Protein AF-A0A520D836-F1 (afdb_monomer)

Mean predicted aligned error: 19.39 Å

Nearest PDB structures (foldseek):
  6s3w-assembly1_A  TM=7.187E-01  e=2.801E-05  Pseudomonas aeruginosa
  1s62-assembly1_A  TM=6.227E-01  e=3.356E-03  Escherichia coli
  5lw8-assembly1_A  TM=7.052E-01  e=1.012E-02  Helicobacter pylori 26695
  6sly-assembly1_A  TM=6.019E-01  e=1.012E-02  Helicobacter pylori
  2m2k-assembly1_A  TM=5.122E-01  e=5.482E-03  Serratia marcescens

Radius of gyration: 49.73 Å; Cα contacts (8 Å, |Δi|>4): 153; chains: 1; bounding box: 89×50×161 Å

Sequence (228 aa):
KAKEQKERELEQARQEKKVEAARKAAQEKKELEAKQRAEEEAQDRKEAQQKALADARKKKEAEQKQAEAKQAQAEAAKKKEAEARQAQADAAKKAAATEAAARQAAADRAATLRRMQGLAGASGDDNATGNALKSSGPSGSYGAKVAAAVRPNVVFPDADLVNGNPKAEFEVKLAPDGTIVGVKLVKSSGLPNWDEAAERGLRKTDKLPRDNDGRIFPSLVVALQPKR

Foldseek 3Di:
DVVVVVVVVVVVVVVVVVVVVVVVVVVVVVVVVVVVVVVVVVVVVVVVVVVVVVVVVVVVVVVVVVVVVVVVVVVVVVVVVVVVVVVVVVVVVVVVVVVVVVVVVVVVVVVVVVVVVVVVVDPDDDDDPDPPPDDPDFDPCQLVQQQVLLVVLQDDPCLVVDDDWQKWKWKFFADFQQFTPDIDTPGDSVDVSNVVSSRRSNNVSGGGDAGPVRGDDRIDIHIYTSDD

Structure (mmCIF, N/CA/C/O backbone):
data_AF-A0A520D836-F1
#
_entry.id   AF-A0A520D836-F1
#
loop_
_atom_site.group_PDB
_atom_site.id
_atom_site.type_symbol
_atom_site.label_atom_id
_atom_site.label_alt_id
_atom_site.label_comp_id
_atom_site.label_asym_id
_atom_site.label_entity_id
_atom_site.label_seq_id
_atom_site.pdbx_PDB_ins_code
_atom_site.Cartn_x
_atom_site.Cartn_y
_atom_site.Cartn_z
_atom_site.occupancy
_atom_site.B_iso_or_equiv
_atom_site.auth_seq_id
_atom_site.auth_comp_id
_atom_site.auth_asym_id
_atom_site.auth_atom_id
_atom_site.pdbx_PDB_model_num
ATOM 1 N N . LYS A 1 1 ? -54.889 -5.576 97.986 1.00 67.75 1 LYS A N 1
ATOM 2 C CA . LYS A 1 1 ? -55.580 -5.897 96.711 1.00 67.75 1 LYS A CA 1
ATOM 3 C C . LYS A 1 1 ? -55.201 -4.923 95.583 1.00 67.75 1 LYS A C 1
ATOM 5 O O . LYS A 1 1 ? -54.559 -5.373 94.653 1.00 67.75 1 LYS A O 1
ATOM 10 N N . ALA A 1 2 ? -55.449 -3.607 95.685 1.00 76.88 2 ALA A N 1
ATOM 11 C CA . ALA A 1 2 ? -55.122 -2.653 94.602 1.00 76.88 2 ALA A CA 1
ATOM 12 C C . ALA A 1 2 ? -53.612 -2.464 94.294 1.00 76.88 2 ALA A C 1
ATOM 14 O O . ALA A 1 2 ? -53.241 -2.349 93.132 1.00 76.88 2 ALA A O 1
ATOM 15 N N . LYS A 1 3 ? -52.724 -2.462 95.307 1.00 79.56 3 LYS A N 1
ATOM 16 C CA . LYS A 1 3 ? -51.259 -2.369 95.092 1.00 79.56 3 LYS A CA 1
ATOM 17 C C . LYS A 1 3 ? -50.694 -3.566 94.314 1.00 79.56 3 LYS A C 1
ATOM 19 O O . LYS A 1 3 ? -49.907 -3.377 93.401 1.00 79.56 3 LYS A O 1
ATOM 24 N N . GLU A 1 4 ? -51.160 -4.767 94.639 1.00 82.75 4 GLU A N 1
ATOM 25 C CA . GLU A 1 4 ? -50.703 -6.025 94.036 1.00 82.75 4 GLU A CA 1
ATOM 26 C C . GLU A 1 4 ? -51.158 -6.174 92.573 1.00 82.75 4 GLU A C 1
ATOM 28 O O . GLU A 1 4 ? -50.415 -6.677 91.738 1.00 82.75 4 GLU A O 1
ATOM 33 N N . GLN A 1 5 ? -52.354 -5.677 92.231 1.00 83.75 5 GLN A N 1
ATOM 34 C CA . GLN A 1 5 ? -52.813 -5.604 90.836 1.00 83.75 5 GLN A CA 1
ATOM 35 C C . GLN A 1 5 ? -51.956 -4.639 90.009 1.00 83.75 5 GLN A C 1
ATOM 37 O O . GLN A 1 5 ? -51.542 -4.982 88.907 1.00 83.75 5 GLN A O 1
ATOM 42 N N . LYS A 1 6 ? -51.626 -3.470 90.571 1.00 88.19 6 LYS A N 1
ATOM 43 C CA . LYS A 1 6 ? -50.785 -2.463 89.909 1.00 88.19 6 LYS A CA 1
ATOM 44 C C . LYS A 1 6 ? -49.361 -2.964 89.650 1.00 88.19 6 LYS A C 1
ATOM 46 O O . LYS A 1 6 ? -48.760 -2.611 88.644 1.00 88.19 6 LYS A O 1
ATOM 51 N N . GLU A 1 7 ? -48.828 -3.784 90.552 1.00 86.94 7 GLU A N 1
ATOM 52 C CA . GLU A 1 7 ? -47.501 -4.392 90.424 1.00 86.94 7 GLU A CA 1
ATOM 53 C C . GLU A 1 7 ? -47.470 -5.477 89.335 1.00 86.94 7 GLU A C 1
ATOM 55 O O . GLU A 1 7 ? -46.577 -5.455 88.489 1.00 86.94 7 GLU A O 1
ATOM 60 N N . ARG A 1 8 ? -48.502 -6.333 89.259 1.00 87.69 8 ARG A N 1
ATOM 61 C CA . ARG A 1 8 ? -48.657 -7.327 88.177 1.00 87.69 8 ARG A CA 1
ATOM 62 C C . ARG A 1 8 ? -48.836 -6.683 86.803 1.00 87.69 8 ARG A C 1
ATOM 64 O O . ARG A 1 8 ? -48.261 -7.164 85.834 1.00 87.69 8 ARG A O 1
ATOM 71 N N . GLU A 1 9 ? -49.592 -5.592 86.712 1.00 88.38 9 GLU A N 1
ATOM 72 C CA . GLU A 1 9 ? -49.806 -4.859 85.456 1.00 88.38 9 GLU A CA 1
ATOM 73 C C . GLU A 1 9 ? -48.506 -4.187 84.971 1.00 88.38 9 GLU A C 1
ATOM 75 O O . GLU A 1 9 ? -48.169 -4.226 83.788 1.00 88.38 9 GLU A O 1
ATOM 80 N N . LEU A 1 10 ? -47.705 -3.648 85.899 1.00 86.56 10 LEU A N 1
ATOM 81 C CA . LEU A 1 10 ? -46.392 -3.075 85.593 1.00 86.56 10 LEU A CA 1
ATOM 82 C C . LEU A 1 10 ? -45.370 -4.150 85.184 1.00 86.56 10 LEU A C 1
ATOM 84 O O . LEU A 1 10 ? -44.507 -3.902 84.338 1.00 86.56 10 LEU A O 1
ATOM 88 N N . GLU A 1 11 ? -45.460 -5.341 85.774 1.00 88.56 11 GLU A N 1
ATOM 89 C CA . GLU A 1 11 ? -44.630 -6.493 85.430 1.00 88.56 11 GLU A CA 1
ATOM 90 C C . GLU A 1 11 ? -45.010 -7.087 84.066 1.00 88.56 11 GLU A C 1
ATOM 92 O O . GLU A 1 11 ? -44.122 -7.333 83.249 1.00 88.56 11 GLU A O 1
ATOM 97 N N . GLN A 1 12 ? -46.307 -7.204 83.761 1.00 89.81 12 GLN A N 1
ATOM 98 C CA . GLN A 1 12 ? -46.807 -7.587 82.436 1.00 89.81 12 GLN A CA 1
ATOM 99 C C . GLN A 1 12 ? -46.377 -6.582 81.362 1.00 89.81 12 GLN A C 1
ATOM 101 O O . GLN A 1 12 ? -45.775 -6.982 80.369 1.00 89.81 12 GLN A O 1
ATOM 106 N N . ALA A 1 13 ? -46.536 -5.276 81.601 1.00 91.38 13 ALA A N 1
ATOM 107 C CA . ALA A 1 13 ? -46.073 -4.241 80.675 1.00 91.38 13 ALA A CA 1
ATOM 108 C C . ALA A 1 13 ? -44.544 -4.275 80.463 1.00 91.38 13 ALA A C 1
ATOM 110 O O . ALA A 1 13 ? -44.043 -3.991 79.371 1.00 91.38 13 ALA A O 1
ATOM 111 N N . ARG A 1 14 ? -43.764 -4.636 81.494 1.00 91.12 14 ARG A N 1
ATOM 112 C CA . ARG A 1 14 ? -42.311 -4.855 81.368 1.00 91.12 14 ARG A CA 1
ATOM 113 C C . ARG A 1 14 ? -41.983 -6.120 80.574 1.00 91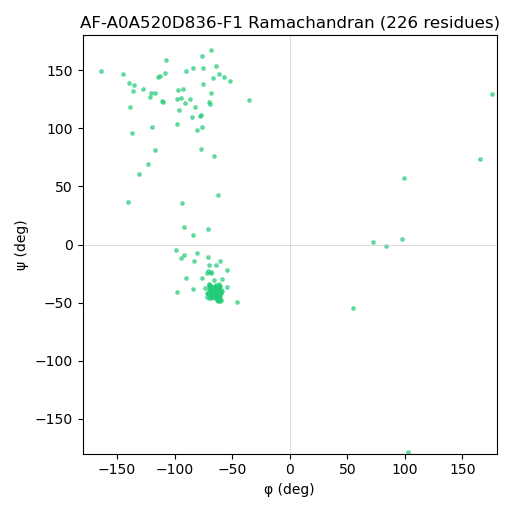.12 14 ARG A C 1
ATOM 115 O O . ARG A 1 14 ? -41.016 -6.098 79.813 1.00 91.12 14 ARG A O 1
ATOM 122 N N . GLN A 1 15 ? -42.743 -7.201 80.737 1.00 90.31 15 GLN A N 1
ATOM 123 C CA . GLN A 1 15 ? -42.565 -8.430 79.960 1.00 90.31 15 GLN A CA 1
ATOM 124 C C . GLN A 1 15 ? -42.933 -8.222 78.485 1.00 90.31 15 GLN A C 1
ATOM 126 O O . GLN A 1 15 ? -42.143 -8.585 77.616 1.00 90.31 15 GLN A O 1
ATOM 131 N N . GLU A 1 16 ? -44.046 -7.551 78.189 1.00 91.44 16 GLU A N 1
ATOM 132 C CA . GLU A 1 16 ? -44.462 -7.218 76.821 1.00 91.44 16 GLU A CA 1
ATOM 133 C C . GLU A 1 16 ? -43.432 -6.334 76.111 1.00 91.44 16 GLU A C 1
ATOM 135 O O . GLU A 1 16 ? -43.009 -6.658 75.000 1.00 91.44 16 GLU A O 1
ATOM 140 N N . LYS A 1 17 ? -42.917 -5.290 76.780 1.00 92.38 17 LYS A N 1
ATOM 141 C CA . LYS A 1 17 ? -41.837 -4.452 76.230 1.00 92.38 17 LYS A CA 1
ATOM 142 C C . LYS A 1 17 ? -40.552 -5.235 75.960 1.00 92.38 17 LYS A C 1
ATOM 144 O O . LYS A 1 17 ? -39.883 -4.974 74.963 1.00 92.38 17 LYS A O 1
ATOM 149 N N . LYS A 1 18 ? -40.193 -6.203 76.814 1.00 92.50 18 LYS A N 1
ATOM 150 C CA . LYS A 1 18 ? -39.030 -7.080 76.582 1.00 92.50 18 LYS A CA 1
ATOM 151 C C . LYS A 1 18 ? -39.245 -8.004 75.381 1.00 92.50 18 LYS A C 1
ATOM 153 O O . LYS A 1 18 ? -38.318 -8.185 74.596 1.00 92.50 18 LYS A O 1
ATOM 158 N N . VAL A 1 19 ? -40.448 -8.556 75.209 1.00 93.69 19 VAL A N 1
ATOM 159 C CA . VAL A 1 19 ? -40.790 -9.412 74.060 1.00 93.69 19 VAL A CA 1
ATOM 160 C C . VAL A 1 19 ? -40.832 -8.603 72.760 1.00 93.69 19 VAL A C 1
ATOM 162 O O . VAL A 1 19 ? -40.315 -9.067 71.746 1.00 93.69 19 VAL A O 1
ATOM 165 N N . GLU A 1 20 ? -41.380 -7.386 72.772 1.00 92.56 20 GLU A N 1
ATOM 166 C CA . GLU A 1 20 ? -41.392 -6.500 71.602 1.00 92.56 20 GLU A CA 1
ATOM 167 C C . GLU A 1 20 ? -39.973 -6.060 71.210 1.00 92.56 20 GLU A C 1
ATOM 169 O O . GLU A 1 20 ? -39.610 -6.139 70.036 1.00 92.56 20 GLU A O 1
ATOM 174 N N . ALA A 1 21 ? -39.137 -5.681 72.184 1.00 92.56 21 ALA A N 1
ATOM 175 C CA . ALA A 1 21 ? -37.733 -5.348 71.944 1.00 92.56 21 ALA A CA 1
ATOM 176 C C . ALA A 1 21 ? -36.943 -6.551 71.397 1.00 92.56 21 ALA A C 1
ATOM 178 O O . ALA A 1 21 ? -36.168 -6.398 70.455 1.00 92.56 21 ALA A O 1
ATOM 179 N N . ALA A 1 22 ? -37.181 -7.759 71.921 1.00 93.69 22 ALA A N 1
ATOM 180 C CA . ALA A 1 22 ? -36.569 -8.983 71.405 1.00 93.69 22 ALA A CA 1
ATOM 181 C C . ALA A 1 22 ? -37.035 -9.314 69.975 1.00 93.69 22 ALA A C 1
ATOM 183 O O . ALA A 1 22 ? -36.225 -9.741 69.153 1.00 93.69 22 ALA A O 1
ATOM 184 N N . ARG A 1 23 ? -38.315 -9.083 69.644 1.00 93.62 23 ARG A N 1
ATOM 185 C CA . ARG A 1 23 ? -38.848 -9.265 68.282 1.00 93.62 23 ARG A CA 1
ATOM 186 C C . ARG A 1 23 ? -38.269 -8.253 67.294 1.00 93.62 23 ARG A C 1
ATOM 188 O O . ARG A 1 23 ? -37.854 -8.671 66.217 1.00 93.62 23 ARG A O 1
ATOM 195 N N . LYS A 1 24 ? -38.178 -6.970 67.664 1.00 94.38 24 LYS A N 1
ATOM 196 C CA . LYS A 1 24 ? -37.544 -5.927 66.836 1.00 94.38 24 LYS A CA 1
ATOM 197 C C . LYS A 1 24 ? -36.062 -6.218 66.600 1.00 94.38 24 LYS A C 1
ATOM 199 O O . LYS A 1 24 ? -35.643 -6.271 65.451 1.00 94.38 24 LYS A O 1
ATOM 204 N N . ALA A 1 25 ? -35.310 -6.557 67.649 1.00 93.44 25 ALA A N 1
ATOM 205 C CA . ALA A 1 25 ? -33.901 -6.929 67.516 1.00 93.44 25 ALA A CA 1
ATOM 206 C C . ALA A 1 25 ? -33.698 -8.189 66.648 1.00 93.44 25 ALA A C 1
ATOM 208 O O . ALA A 1 25 ? -32.735 -8.277 65.887 1.00 93.44 25 ALA A O 1
ATOM 209 N N . ALA A 1 26 ? -34.604 -9.172 66.726 1.00 93.81 26 ALA A N 1
ATOM 210 C CA . ALA A 1 26 ? -34.564 -10.353 65.864 1.00 93.81 26 ALA A CA 1
ATOM 211 C C . ALA A 1 26 ? -34.919 -10.034 64.398 1.00 93.81 26 ALA A C 1
ATOM 213 O O . ALA A 1 26 ? -34.339 -10.636 63.494 1.00 93.81 26 ALA A O 1
ATOM 214 N N . GLN A 1 27 ? -35.845 -9.101 64.151 1.00 93.50 27 GLN A N 1
ATOM 215 C CA . GLN A 1 27 ? -36.175 -8.627 62.804 1.00 93.50 27 GLN A CA 1
ATOM 216 C C . GLN A 1 27 ? -35.020 -7.832 62.186 1.00 93.50 27 GLN A C 1
ATOM 218 O O . GLN A 1 27 ? -34.626 -8.140 61.066 1.00 93.50 27 GLN A O 1
ATOM 223 N N . GLU A 1 28 ? -34.412 -6.902 62.925 1.00 94.81 28 GLU A N 1
ATOM 224 C CA . GLU A 1 28 ? -33.261 -6.119 62.452 1.00 94.81 28 GLU A CA 1
ATOM 225 C C . GLU A 1 28 ? -32.054 -7.008 62.131 1.00 94.81 28 GLU A C 1
ATOM 227 O O . GLU A 1 28 ? -31.423 -6.832 61.090 1.00 94.81 28 GLU A O 1
ATOM 232 N N . LYS A 1 29 ? -31.765 -8.023 62.962 1.00 94.50 29 LYS A N 1
ATOM 233 C CA . LYS A 1 29 ? -30.705 -9.001 62.660 1.00 94.50 29 LYS A CA 1
ATOM 234 C C . LYS A 1 29 ? -30.986 -9.792 61.383 1.00 94.50 29 LYS A C 1
ATOM 236 O O . LYS A 1 29 ? -30.076 -9.968 60.579 1.00 94.50 29 LYS A O 1
ATOM 241 N N . LYS A 1 30 ? -32.228 -10.243 61.172 1.00 94.94 30 LYS A N 1
ATOM 242 C CA . LYS A 1 30 ? -32.611 -10.948 59.937 1.00 94.94 30 LYS A CA 1
ATOM 243 C C . LYS A 1 30 ? -32.522 -10.047 58.707 1.00 94.94 30 LYS A C 1
ATOM 245 O O . LYS A 1 30 ? -32.120 -10.518 57.650 1.00 94.94 30 LYS A O 1
ATOM 250 N N . GLU A 1 31 ? -32.881 -8.772 58.830 1.00 94.50 31 GLU A N 1
ATOM 251 C CA . GLU A 1 31 ? -32.834 -7.829 57.711 1.00 94.50 31 GLU A CA 1
ATOM 252 C C . GLU A 1 31 ? -31.395 -7.422 57.351 1.00 94.50 31 GLU A C 1
ATOM 254 O O . GLU A 1 31 ? -31.065 -7.328 56.170 1.00 94.50 31 GLU A O 1
ATOM 259 N N . LEU A 1 32 ? -30.516 -7.252 58.347 1.00 94.31 32 LEU A N 1
ATOM 260 C CA . LEU A 1 32 ? -29.078 -7.042 58.138 1.00 94.31 32 LEU A CA 1
ATOM 261 C C . LEU A 1 32 ? -28.417 -8.256 57.482 1.00 94.31 32 LEU A C 1
ATOM 263 O O . LEU A 1 32 ? -27.676 -8.087 56.520 1.00 94.31 32 LEU A O 1
ATOM 267 N N . GLU A 1 33 ? -28.720 -9.471 57.946 1.00 95.25 33 GLU A N 1
ATOM 268 C CA . GLU A 1 33 ? -28.187 -10.698 57.345 1.00 95.25 33 GLU A CA 1
ATOM 269 C C . GLU A 1 33 ? -28.695 -10.887 55.904 1.00 95.25 33 GLU A C 1
ATOM 271 O O . GLU A 1 33 ? -27.926 -11.250 55.017 1.00 95.25 33 GLU A O 1
ATOM 276 N N . ALA A 1 34 ? -29.967 -10.569 55.635 1.00 95.62 34 ALA A N 1
ATOM 277 C CA . ALA A 1 34 ? -30.518 -10.591 54.280 1.00 95.62 34 ALA A CA 1
ATOM 278 C C . ALA A 1 34 ? -29.863 -9.540 53.365 1.00 95.62 34 ALA A C 1
ATOM 280 O O . ALA A 1 34 ? -29.554 -9.849 52.215 1.00 95.62 34 ALA A O 1
ATOM 281 N N . LYS A 1 35 ? -29.609 -8.322 53.866 1.00 95.44 35 LYS A N 1
ATOM 282 C CA . LYS A 1 35 ? -28.887 -7.275 53.122 1.00 95.44 35 LYS A CA 1
ATOM 283 C C . LYS A 1 35 ? -27.437 -7.671 52.842 1.00 95.44 35 LYS A C 1
ATOM 285 O O . LYS A 1 35 ? -26.998 -7.516 51.710 1.00 95.44 35 LYS A O 1
ATOM 290 N N . GLN A 1 36 ? -26.728 -8.235 53.821 1.00 95.06 36 GLN A N 1
ATOM 291 C CA . GLN A 1 36 ? -25.349 -8.705 53.644 1.00 95.06 36 GLN A CA 1
ATOM 292 C C . GLN A 1 36 ? -25.257 -9.830 52.610 1.00 95.06 36 GLN A C 1
ATOM 294 O O . GLN A 1 36 ? -24.436 -9.747 51.704 1.00 95.06 36 GLN A O 1
ATOM 299 N N . ARG A 1 37 ? -26.150 -10.829 52.669 1.00 95.12 37 ARG A N 1
ATOM 300 C CA . ARG A 1 37 ? -26.189 -11.902 51.660 1.00 95.12 37 ARG A CA 1
ATOM 301 C C . ARG A 1 37 ? -26.515 -11.380 50.259 1.00 95.12 37 ARG A C 1
ATOM 303 O O . ARG A 1 37 ? -25.919 -11.837 49.292 1.00 95.12 37 ARG A O 1
ATOM 310 N N . ALA A 1 38 ? -27.437 -10.422 50.141 1.00 95.81 38 ALA A N 1
ATOM 311 C CA . ALA A 1 38 ? -27.772 -9.820 48.851 1.00 95.81 38 ALA A CA 1
ATOM 312 C C . ALA A 1 38 ? -26.610 -8.994 48.268 1.00 95.81 38 ALA A C 1
ATOM 314 O O . ALA A 1 38 ? -26.411 -8.986 47.054 1.00 95.81 38 ALA A O 1
ATOM 315 N N . GLU A 1 39 ? -25.844 -8.303 49.116 1.00 95.12 39 GLU A N 1
ATOM 316 C CA . GLU A 1 39 ? -24.670 -7.535 48.696 1.00 95.12 39 GLU A CA 1
ATOM 317 C C . GLU A 1 39 ? -23.508 -8.450 48.280 1.00 95.12 39 GLU A C 1
ATOM 319 O O . GLU A 1 39 ? -22.912 -8.219 47.227 1.00 95.12 39 GLU A O 1
ATOM 324 N N . GLU A 1 40 ? -23.260 -9.530 49.027 1.00 95.50 40 GLU A N 1
ATOM 325 C CA . GLU A 1 40 ? -22.262 -10.557 48.697 1.00 95.50 40 GLU A CA 1
ATOM 326 C C . GLU A 1 40 ? -22.592 -11.251 47.364 1.00 95.50 40 GLU A C 1
ATOM 328 O O . GLU A 1 40 ? -21.758 -11.276 46.460 1.00 95.50 40 GLU A O 1
ATOM 333 N N . GLU A 1 41 ? -23.842 -11.683 47.157 1.00 94.81 41 GLU A N 1
ATOM 334 C CA . GLU A 1 41 ? -24.271 -12.295 45.889 1.00 94.81 41 GLU A CA 1
ATOM 335 C C . GLU A 1 41 ? -24.170 -11.308 44.708 1.00 94.81 41 GLU A C 1
ATOM 337 O O . GLU A 1 41 ? -23.776 -11.673 43.594 1.00 94.81 41 GLU A O 1
ATOM 342 N N . ALA A 1 42 ? -24.482 -10.027 44.933 1.00 95.81 42 ALA A N 1
ATOM 343 C CA . ALA A 1 42 ? -24.326 -8.992 43.915 1.00 95.81 42 ALA A CA 1
ATOM 344 C C . ALA A 1 42 ? -22.849 -8.723 43.581 1.00 95.81 42 ALA A C 1
ATOM 346 O O . ALA A 1 42 ? -22.525 -8.454 42.417 1.00 95.81 42 ALA A O 1
ATOM 347 N N . GLN A 1 43 ? -21.959 -8.784 44.572 1.00 95.25 43 GLN A N 1
ATOM 348 C CA . GLN A 1 43 ? -20.522 -8.618 44.386 1.00 95.25 43 GLN A CA 1
ATOM 349 C C . GLN A 1 43 ? -19.919 -9.815 43.640 1.00 95.25 43 GLN A C 1
ATOM 351 O O . GLN A 1 43 ? -19.242 -9.607 42.630 1.00 95.25 43 GLN A O 1
ATOM 356 N N . ASP A 1 44 ? -20.273 -11.041 44.022 1.00 95.56 44 ASP A N 1
ATOM 357 C CA . ASP A 1 44 ? -19.852 -12.268 43.339 1.00 95.56 44 ASP A CA 1
ATOM 358 C C . ASP A 1 44 ? -20.325 -12.300 41.884 1.00 95.56 44 ASP A C 1
ATOM 360 O O . ASP A 1 44 ? -19.561 -12.620 40.968 1.00 95.56 44 ASP A O 1
ATOM 364 N N . ARG A 1 45 ? -21.571 -11.883 41.623 1.00 95.88 45 ARG A N 1
ATOM 365 C CA . ARG A 1 45 ? -22.105 -11.806 40.257 1.00 95.88 45 ARG A CA 1
ATOM 366 C C . ARG A 1 45 ? -21.374 -10.765 39.408 1.00 95.88 45 ARG A C 1
ATOM 368 O O . ARG A 1 45 ? -21.145 -11.004 38.219 1.00 95.88 45 ARG A O 1
ATOM 375 N N . LYS A 1 46 ? -20.992 -9.622 39.991 1.00 95.81 46 LYS A N 1
ATOM 376 C CA . LYS A 1 46 ? -20.179 -8.601 39.308 1.00 95.81 46 LYS A CA 1
ATOM 377 C C . LYS A 1 46 ? -18.771 -9.115 39.025 1.00 95.81 46 LYS A C 1
ATOM 379 O O . LYS A 1 46 ? -18.286 -8.928 37.910 1.00 95.81 46 LYS A O 1
ATOM 384 N N . GLU A 1 47 ? -18.133 -9.785 39.979 1.00 95.38 47 GLU A N 1
ATOM 385 C CA . GLU A 1 47 ? -16.785 -10.323 39.795 1.00 95.38 47 GLU A CA 1
ATOM 386 C C . GLU A 1 47 ? -16.765 -11.453 38.753 1.00 95.38 47 GLU A C 1
ATOM 388 O O . GLU A 1 47 ? -15.903 -11.469 37.871 1.00 95.38 47 GLU A O 1
ATOM 393 N N . ALA A 1 48 ? -17.769 -12.335 38.763 1.00 95.62 48 ALA A N 1
ATOM 394 C CA . ALA A 1 48 ? -17.947 -13.368 37.746 1.00 95.62 48 ALA A CA 1
ATOM 395 C C . ALA A 1 48 ? -18.156 -12.769 36.343 1.00 95.62 48 ALA A C 1
ATOM 397 O O . ALA A 1 48 ? -17.529 -13.221 35.383 1.00 95.62 48 ALA A O 1
ATOM 398 N N . GLN A 1 49 ? -18.977 -11.716 36.209 1.00 95.31 49 GLN A N 1
ATOM 399 C CA . GLN A 1 49 ? -19.142 -11.009 34.932 1.00 95.31 49 GLN A CA 1
ATOM 400 C C . GLN A 1 49 ? -17.847 -10.335 34.469 1.00 95.31 49 GLN A C 1
ATOM 402 O O . GLN A 1 49 ? -17.501 -10.437 33.292 1.00 95.31 49 GLN A O 1
ATOM 407 N N . GLN A 1 50 ? -17.107 -9.679 35.366 1.00 95.50 50 GLN A N 1
ATOM 408 C CA . GLN A 1 50 ? -15.834 -9.047 35.014 1.00 95.50 50 GLN A CA 1
ATOM 409 C C . GLN A 1 50 ? -14.785 -10.074 34.578 1.00 95.50 50 GLN A C 1
ATOM 411 O O . GLN A 1 50 ? -14.125 -9.862 33.559 1.00 95.50 50 GLN A O 1
ATOM 416 N N . LYS A 1 51 ? -14.668 -11.210 35.281 1.00 95.44 51 LYS A N 1
ATOM 417 C CA . LYS A 1 51 ? -13.781 -12.312 34.877 1.00 95.44 51 LYS A CA 1
ATOM 418 C C . LYS A 1 51 ? -14.182 -12.878 33.515 1.00 95.44 51 LYS A C 1
ATOM 420 O O . LYS A 1 51 ? -13.329 -12.987 32.640 1.00 95.44 51 LYS A O 1
ATOM 425 N N . ALA A 1 52 ? -15.472 -13.132 33.281 1.00 95.88 52 ALA A N 1
ATOM 426 C CA . ALA A 1 52 ? -15.959 -13.633 31.993 1.00 95.88 52 ALA A CA 1
ATOM 427 C C .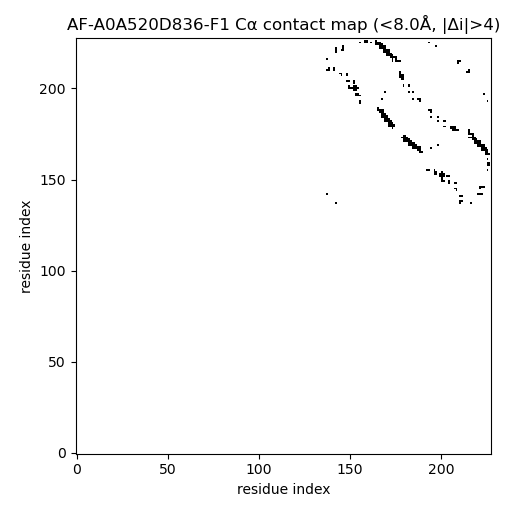 ALA A 1 52 ? -15.686 -12.655 30.833 1.00 95.88 52 ALA A C 1
ATOM 429 O O . ALA A 1 52 ? -15.258 -13.071 29.754 1.00 95.88 52 ALA A O 1
ATOM 430 N N . LEU A 1 53 ? -15.879 -11.350 31.052 1.00 94.56 53 LEU A N 1
ATOM 431 C CA . LEU A 1 53 ? -15.571 -10.309 30.066 1.00 94.56 53 LEU A CA 1
ATOM 432 C C . LEU A 1 53 ? -14.064 -10.191 29.806 1.00 94.56 53 LEU A C 1
ATOM 434 O O . LEU A 1 53 ? -13.655 -10.034 28.653 1.00 94.56 53 LEU A O 1
ATOM 438 N N . ALA A 1 54 ? -13.233 -10.289 30.846 1.00 96.06 54 ALA A N 1
ATOM 439 C CA . ALA A 1 54 ? -11.779 -10.261 30.714 1.00 96.06 54 ALA A CA 1
ATOM 440 C C . ALA A 1 54 ? -11.256 -11.472 29.925 1.00 96.06 54 ALA A C 1
ATOM 442 O O . ALA A 1 54 ? -10.437 -11.299 29.021 1.00 96.06 54 ALA A O 1
ATOM 443 N N . ASP A 1 55 ? -11.764 -12.676 30.201 1.00 94.81 55 ASP A N 1
ATOM 444 C CA . ASP A 1 55 ? -11.426 -13.889 29.449 1.00 94.81 55 ASP A CA 1
ATOM 445 C C . ASP A 1 55 ? -11.894 -13.813 27.991 1.00 94.81 55 ASP A C 1
ATOM 447 O O . ASP A 1 55 ? -11.129 -14.114 27.071 1.00 94.81 55 ASP A O 1
ATOM 451 N N . ALA A 1 56 ? -13.118 -13.335 27.747 1.00 95.62 56 ALA A N 1
ATOM 452 C CA . ALA A 1 56 ? -13.628 -13.137 26.392 1.00 95.62 56 ALA A CA 1
ATOM 453 C C . ALA A 1 56 ? -12.782 -12.122 25.605 1.00 95.62 56 ALA A C 1
ATOM 455 O O . ALA A 1 56 ? -12.487 -12.340 24.427 1.00 95.62 56 ALA A O 1
ATOM 456 N N . ARG A 1 57 ? -12.347 -11.032 26.252 1.00 95.50 57 ARG A N 1
ATOM 457 C CA . ARG A 1 57 ? -11.482 -10.021 25.632 1.00 95.50 57 ARG A CA 1
ATOM 458 C C . ARG A 1 57 ? -10.089 -10.574 25.337 1.00 95.50 57 ARG A C 1
ATOM 460 O O . ARG A 1 57 ? -9.597 -10.363 24.233 1.00 95.50 57 ARG A O 1
ATOM 467 N N . LYS A 1 58 ? -9.489 -11.335 26.261 1.00 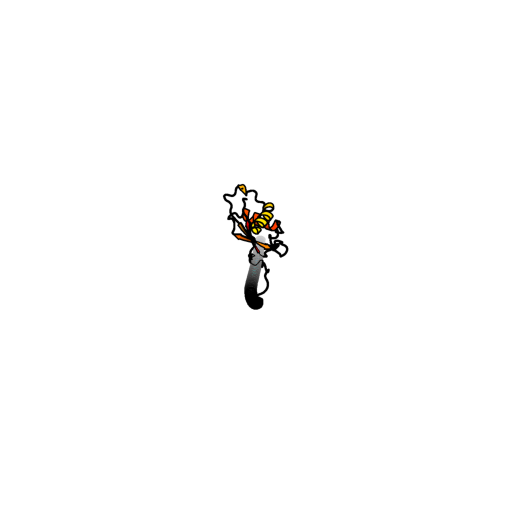95.75 58 LYS A N 1
ATOM 468 C CA . LYS A 1 58 ? -8.195 -12.004 26.040 1.00 95.75 58 LYS A CA 1
ATOM 469 C C . LYS A 1 58 ? -8.258 -13.009 24.890 1.00 95.75 58 LYS A C 1
ATOM 471 O O . LYS A 1 58 ? -7.364 -13.008 24.049 1.00 95.75 58 LYS A O 1
ATOM 476 N N . LYS A 1 59 ? -9.319 -13.821 24.807 1.00 94.50 59 LYS A N 1
ATOM 477 C CA . LYS A 1 59 ? -9.517 -14.759 23.688 1.00 94.50 59 LYS A CA 1
ATOM 478 C C . LYS A 1 59 ? -9.671 -14.031 22.353 1.00 94.50 59 LYS A C 1
ATOM 480 O O . LYS A 1 59 ? -8.992 -14.397 21.400 1.00 94.50 59 LYS A O 1
ATOM 485 N N . LYS A 1 60 ? -10.489 -12.972 22.294 1.00 94.31 60 LYS A N 1
ATOM 486 C CA . LYS A 1 60 ? -10.640 -12.160 21.075 1.00 94.31 60 LYS A CA 1
ATOM 487 C C . LYS A 1 60 ? -9.332 -11.497 20.648 1.00 94.31 60 LYS A C 1
ATOM 489 O O . LYS A 1 60 ? -9.014 -11.518 19.467 1.00 94.31 60 LYS A O 1
ATOM 494 N N . GLU A 1 61 ? -8.564 -10.942 21.582 1.00 93.69 61 GLU A N 1
ATOM 495 C CA . GLU A 1 61 ? -7.285 -10.303 21.255 1.00 93.69 61 GLU A CA 1
ATOM 496 C C . GLU A 1 61 ? -6.242 -11.325 20.772 1.00 93.69 61 GLU A C 1
ATOM 498 O O . GLU A 1 61 ? -5.511 -11.059 19.820 1.00 93.69 61 GLU A O 1
ATOM 503 N N . ALA A 1 62 ? -6.197 -12.516 21.378 1.00 94.38 62 ALA A N 1
ATOM 504 C CA . ALA A 1 62 ? -5.325 -13.598 20.929 1.00 94.38 62 ALA A CA 1
ATOM 505 C C . ALA A 1 62 ? -5.699 -14.091 19.520 1.00 94.38 62 ALA A C 1
ATOM 507 O O . ALA A 1 62 ? -4.815 -14.287 18.686 1.00 94.38 62 ALA A O 1
ATOM 508 N N . GLU A 1 63 ? -6.993 -14.245 19.232 1.00 94.56 63 GLU A N 1
ATOM 509 C CA . GLU A 1 63 ? -7.480 -14.654 17.911 1.00 94.56 63 GLU A CA 1
ATOM 510 C C . GLU A 1 63 ? -7.211 -13.579 16.847 1.00 94.56 63 GLU A C 1
ATOM 512 O O . GLU A 1 63 ? -6.723 -13.900 15.764 1.00 94.56 63 GLU A O 1
ATOM 517 N N . GLN A 1 64 ? -7.416 -12.298 17.176 1.00 94.12 64 GLN A N 1
ATOM 518 C CA . GLN A 1 64 ? -7.074 -11.177 16.294 1.00 94.12 64 GLN A CA 1
ATOM 519 C C . GLN A 1 64 ? -5.574 -11.119 15.997 1.00 94.12 64 GLN A C 1
ATOM 521 O O . GLN A 1 64 ? -5.193 -11.029 14.832 1.00 94.12 64 GLN A O 1
ATOM 526 N N . LYS A 1 65 ? -4.711 -11.257 17.013 1.00 93.44 65 LYS A N 1
ATOM 527 C CA . LYS A 1 65 ? -3.251 -11.298 16.819 1.00 93.44 65 LYS A CA 1
ATOM 528 C C . LYS A 1 65 ? -2.817 -12.482 15.953 1.00 93.44 65 LYS A C 1
ATOM 530 O O . LYS A 1 65 ? -1.942 -12.329 15.105 1.00 93.44 65 LYS A O 1
ATOM 535 N N . GLN A 1 66 ? -3.429 -13.656 16.124 1.00 92.19 66 GLN A N 1
ATOM 536 C CA . GLN A 1 66 ? -3.143 -14.808 15.264 1.00 92.19 66 GLN A CA 1
ATOM 537 C C . GLN A 1 66 ? -3.634 -14.606 13.826 1.00 92.19 66 GLN A C 1
ATOM 539 O O . GLN A 1 66 ? -2.939 -15.003 12.889 1.00 92.19 66 GLN A O 1
ATOM 544 N N . ALA A 1 67 ? -4.805 -13.997 13.634 1.00 93.69 67 ALA A N 1
ATOM 545 C CA . ALA A 1 67 ? -5.334 -13.689 12.310 1.00 93.69 67 ALA A CA 1
ATOM 546 C C . ALA A 1 67 ? -4.453 -12.664 11.580 1.00 93.69 67 ALA A C 1
ATOM 548 O O . ALA A 1 67 ? -4.081 -12.894 10.430 1.00 93.69 67 ALA A O 1
ATOM 549 N N . GLU A 1 68 ? -4.048 -11.593 12.263 1.00 93.44 68 GLU A N 1
ATOM 550 C CA . GLU A 1 68 ? -3.168 -10.558 11.715 1.00 93.44 68 GLU A CA 1
ATOM 551 C C . GLU A 1 68 ? -1.781 -11.124 11.376 1.00 93.44 68 GLU A C 1
ATOM 553 O O . GLU A 1 68 ? -1.276 -10.907 10.275 1.00 93.44 68 GLU A O 1
ATOM 558 N N . ALA A 1 69 ? -1.203 -11.959 12.248 1.00 94.19 69 ALA A N 1
ATOM 559 C CA . ALA A 1 69 ? 0.063 -12.636 11.969 1.00 94.19 69 ALA A CA 1
ATOM 560 C C . ALA A 1 69 ? -0.026 -13.567 10.744 1.00 94.19 69 ALA A C 1
ATOM 562 O O . ALA A 1 69 ? 0.881 -13.576 9.908 1.00 94.19 69 ALA A O 1
ATOM 563 N N . LYS A 1 70 ? -1.123 -14.325 10.592 1.00 93.25 70 LYS A N 1
ATOM 564 C CA . LYS A 1 70 ? -1.351 -15.173 9.408 1.00 93.25 70 LYS A CA 1
ATOM 565 C C . LYS A 1 70 ? -1.531 -14.344 8.137 1.00 93.25 70 LYS A C 1
ATOM 567 O O . LYS A 1 70 ? -0.990 -14.718 7.098 1.00 93.25 70 LYS A O 1
ATOM 572 N N . GLN A 1 71 ? -2.252 -13.225 8.205 1.00 91.69 71 GLN A N 1
ATOM 573 C CA . GLN A 1 71 ? -2.416 -12.320 7.065 1.00 91.69 71 GLN A CA 1
ATOM 574 C C . GLN A 1 71 ? -1.086 -11.684 6.654 1.00 91.69 71 GLN A C 1
ATOM 576 O O . GLN A 1 71 ? -0.750 -11.712 5.472 1.00 91.69 71 GLN A O 1
ATOM 581 N N . ALA A 1 72 ? -0.289 -11.208 7.613 1.00 93.25 72 ALA A N 1
ATOM 582 C CA . ALA A 1 72 ? 1.032 -10.645 7.350 1.00 93.25 72 ALA A CA 1
ATOM 583 C C . ALA A 1 72 ? 1.984 -11.675 6.716 1.00 93.25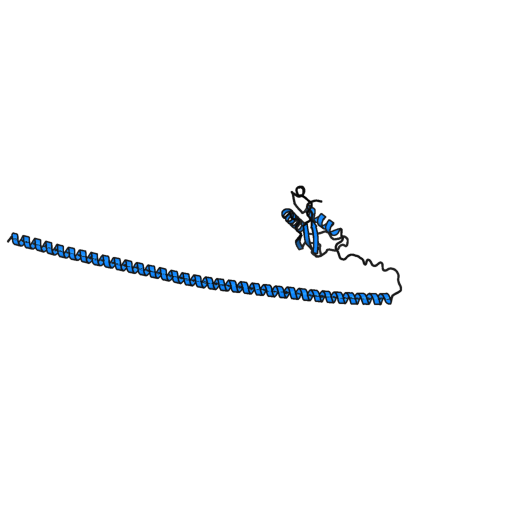 72 ALA A C 1
ATOM 585 O O . ALA A 1 72 ? 2.679 -11.365 5.747 1.00 93.25 72 ALA A O 1
ATOM 586 N N . GLN A 1 73 ? 1.981 -12.924 7.199 1.00 91.31 73 GLN A N 1
ATOM 587 C CA . GLN A 1 73 ? 2.768 -14.003 6.590 1.00 91.31 73 GLN A CA 1
ATOM 588 C C . GLN A 1 73 ? 2.292 -14.343 5.171 1.00 91.31 73 GLN A C 1
ATOM 590 O O . GLN A 1 73 ? 3.123 -14.528 4.280 1.00 91.31 73 GLN A O 1
ATOM 595 N N . ALA A 1 74 ? 0.978 -14.385 4.933 1.00 93.12 74 ALA A N 1
ATOM 596 C CA . ALA A 1 74 ? 0.421 -14.653 3.609 1.00 93.12 74 ALA A CA 1
ATOM 597 C C . ALA A 1 74 ? 0.739 -13.533 2.603 1.00 93.12 74 ALA A C 1
ATOM 599 O O . ALA A 1 74 ? 1.088 -13.819 1.457 1.00 93.12 74 ALA A O 1
ATOM 600 N N . GLU A 1 75 ? 0.667 -12.264 3.015 1.00 92.62 75 GLU A N 1
ATOM 601 C CA . GLU A 1 75 ? 1.076 -11.130 2.178 1.00 92.62 75 GLU A CA 1
ATOM 602 C C . GLU A 1 75 ? 2.578 -11.152 1.883 1.00 92.62 75 GLU A C 1
ATOM 604 O O . GLU A 1 75 ? 2.979 -10.980 0.731 1.00 92.62 75 GLU A O 1
ATOM 609 N N . ALA A 1 76 ? 3.417 -11.422 2.887 1.00 91.94 76 ALA A N 1
ATOM 610 C CA . ALA A 1 76 ? 4.860 -11.526 2.694 1.00 91.94 76 ALA A CA 1
ATOM 611 C C . ALA A 1 76 ? 5.228 -12.670 1.732 1.00 91.94 76 ALA A C 1
ATOM 613 O O . ALA A 1 76 ? 6.084 -12.493 0.864 1.00 91.94 76 ALA A O 1
ATOM 614 N N . ALA A 1 77 ? 4.557 -13.823 1.839 1.00 92.75 77 ALA A N 1
ATOM 615 C CA . ALA A 1 77 ? 4.740 -14.942 0.919 1.00 92.75 77 ALA A CA 1
ATOM 616 C C . ALA A 1 77 ? 4.305 -14.582 -0.512 1.00 92.75 77 ALA A C 1
ATOM 618 O O . ALA A 1 77 ? 5.061 -14.817 -1.454 1.00 92.75 77 ALA A O 1
ATOM 619 N N . LYS A 1 78 ? 3.143 -13.935 -0.681 1.00 93.56 78 LYS A N 1
ATOM 620 C CA . LYS A 1 78 ? 2.669 -13.475 -1.998 1.00 93.56 78 LYS A CA 1
ATOM 621 C C . LYS A 1 78 ? 3.608 -12.453 -2.635 1.00 93.56 78 LYS A C 1
ATOM 623 O O . LYS A 1 78 ? 3.867 -12.550 -3.830 1.00 93.56 78 LYS A O 1
ATOM 628 N N . LYS A 1 79 ? 4.144 -11.503 -1.860 1.00 91.38 79 LYS A N 1
ATOM 629 C CA . LYS A 1 79 ? 5.118 -10.521 -2.368 1.00 91.38 79 LYS A CA 1
ATOM 630 C C . LYS A 1 79 ? 6.412 -11.192 -2.819 1.00 91.38 79 LYS A C 1
ATOM 632 O O . LYS A 1 79 ? 6.881 -10.897 -3.913 1.00 91.38 79 LYS A O 1
ATOM 637 N N . LYS A 1 80 ? 6.941 -12.142 -2.039 1.00 91.19 80 LYS A N 1
ATOM 638 C CA . LYS A 1 80 ? 8.127 -12.920 -2.436 1.00 91.19 80 LYS A CA 1
ATOM 639 C C . LYS A 1 80 ? 7.888 -13.750 -3.697 1.00 91.19 80 LYS A C 1
ATOM 641 O O . LYS A 1 80 ? 8.752 -13.784 -4.566 1.00 91.19 80 LYS A O 1
ATOM 646 N N . GLU A 1 81 ? 6.727 -14.393 -3.829 1.00 90.62 81 GLU A N 1
ATOM 647 C CA . GLU A 1 81 ? 6.402 -15.157 -5.040 1.00 90.62 81 GLU A CA 1
ATOM 648 C C . GLU A 1 81 ? 6.241 -14.242 -6.264 1.00 90.62 81 GLU A C 1
ATOM 650 O O . GLU A 1 81 ? 6.740 -14.563 -7.343 1.00 90.62 81 GLU A O 1
ATOM 655 N N . ALA A 1 82 ? 5.593 -13.084 -6.104 1.00 91.69 82 ALA A N 1
ATOM 656 C CA . ALA A 1 82 ? 5.443 -12.105 -7.177 1.00 91.69 82 ALA A CA 1
ATOM 657 C C . ALA A 1 82 ? 6.801 -11.556 -7.642 1.00 91.69 82 ALA A C 1
ATOM 659 O O . ALA A 1 82 ? 7.061 -11.512 -8.844 1.00 91.69 82 ALA A O 1
ATOM 660 N N . GLU A 1 83 ? 7.689 -11.211 -6.707 1.00 92.75 83 GLU A N 1
ATOM 661 C CA . GLU A 1 83 ? 9.040 -10.733 -7.016 1.00 92.75 83 GLU A CA 1
ATOM 662 C C . GLU A 1 83 ? 9.881 -11.819 -7.704 1.00 92.75 83 GLU A C 1
ATOM 664 O O . GLU A 1 83 ? 10.528 -11.551 -8.717 1.00 92.75 83 GLU A O 1
ATOM 669 N N . ALA A 1 84 ? 9.799 -13.073 -7.241 1.00 92.88 84 ALA A N 1
ATOM 670 C CA . ALA A 1 84 ? 10.482 -14.199 -7.875 1.00 92.88 84 ALA A CA 1
ATOM 671 C C . ALA A 1 84 ? 9.976 -14.462 -9.306 1.00 92.88 84 ALA A C 1
ATOM 673 O O . ALA A 1 84 ? 10.780 -14.674 -10.217 1.00 92.88 84 ALA A O 1
ATOM 674 N N . ARG A 1 85 ? 8.655 -14.406 -9.536 1.00 92.88 85 ARG A N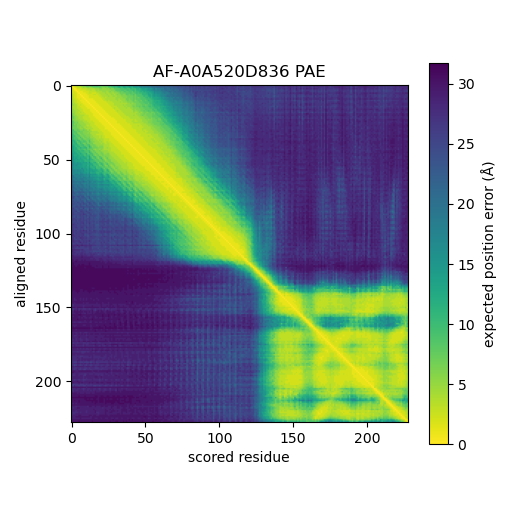 1
ATOM 675 C CA . ARG A 1 85 ? 8.074 -14.537 -10.885 1.00 92.88 85 ARG A CA 1
ATOM 676 C C . ARG A 1 85 ? 8.486 -13.385 -11.795 1.00 92.88 85 ARG A C 1
ATOM 678 O O . ARG A 1 85 ? 8.776 -13.621 -12.966 1.00 92.88 85 ARG A O 1
ATOM 685 N N . GLN A 1 86 ? 8.529 -12.160 -11.276 1.00 90.38 86 GLN A N 1
ATOM 686 C CA . GLN A 1 86 ? 8.943 -10.995 -12.052 1.00 90.38 86 GLN A CA 1
ATOM 687 C C . GLN A 1 86 ? 10.426 -11.085 -12.436 1.00 90.38 86 GLN A C 1
ATOM 689 O O . GLN A 1 86 ? 10.754 -10.940 -13.612 1.00 90.38 86 GLN A O 1
ATOM 694 N N . ALA A 1 87 ? 11.301 -11.458 -11.498 1.00 91.75 87 ALA A N 1
ATOM 695 C CA . ALA A 1 87 ? 12.717 -11.685 -11.773 1.00 91.75 87 ALA A CA 1
ATOM 696 C C . ALA A 1 87 ? 12.947 -12.794 -12.818 1.00 91.75 87 ALA A C 1
ATOM 698 O O . ALA A 1 87 ? 13.765 -12.625 -13.724 1.00 91.75 87 ALA A O 1
ATOM 699 N N . GLN A 1 88 ? 12.200 -13.905 -12.749 1.00 90.62 88 GLN A N 1
ATOM 700 C CA . GLN A 1 88 ? 12.265 -14.961 -13.768 1.00 90.62 88 GLN A CA 1
ATOM 701 C C . GLN A 1 88 ? 11.769 -14.480 -15.138 1.00 90.62 88 GLN A C 1
ATOM 703 O O . GLN A 1 88 ? 12.397 -14.781 -16.154 1.00 90.62 88 GLN A O 1
ATOM 708 N N . ALA A 1 89 ? 10.683 -13.704 -15.186 1.00 91.38 89 ALA A N 1
ATOM 709 C CA . ALA A 1 89 ? 10.160 -13.152 -16.432 1.00 91.38 89 ALA A CA 1
ATOM 710 C C . ALA A 1 89 ? 11.141 -12.158 -17.079 1.00 91.38 89 ALA A C 1
ATOM 712 O O . ALA A 1 89 ? 11.342 -12.193 -18.295 1.00 91.38 89 ALA A O 1
ATOM 713 N N . ASP A 1 90 ? 11.788 -11.305 -16.284 1.00 90.00 90 ASP A N 1
ATOM 714 C CA . ASP A 1 90 ? 12.793 -10.359 -16.770 1.00 90.00 90 ASP A CA 1
ATOM 715 C C . ASP A 1 90 ? 14.069 -11.071 -17.241 1.00 90.00 90 ASP A C 1
ATOM 717 O O . ASP A 1 90 ? 14.625 -10.716 -18.286 1.00 90.00 90 ASP A O 1
ATOM 721 N N . ALA A 1 91 ? 14.504 -12.122 -16.538 1.00 91.31 91 ALA A N 1
ATOM 722 C CA . ALA A 1 91 ? 15.622 -12.960 -16.967 1.00 91.31 91 ALA A CA 1
ATOM 723 C C . ALA A 1 91 ? 15.322 -13.683 -18.292 1.00 91.31 91 ALA A C 1
ATOM 725 O O . ALA A 1 91 ? 16.143 -13.645 -19.211 1.00 91.31 91 ALA A O 1
ATOM 726 N N . ALA A 1 92 ? 14.127 -14.268 -18.436 1.00 92.19 92 ALA A N 1
ATOM 727 C CA . ALA A 1 92 ? 13.705 -14.934 -19.667 1.00 92.19 92 ALA A CA 1
ATOM 728 C C . ALA A 1 92 ? 13.608 -13.956 -20.851 1.00 92.19 92 ALA A C 1
ATOM 730 O O . ALA A 1 92 ? 14.076 -14.264 -21.947 1.00 92.19 92 ALA A O 1
ATOM 731 N N . LYS A 1 93 ? 13.074 -12.745 -20.634 1.00 92.38 93 LYS A N 1
ATOM 732 C CA . LYS A 1 93 ? 13.030 -11.694 -21.665 1.00 92.38 93 LYS A CA 1
ATOM 733 C C . LYS A 1 93 ? 14.424 -11.251 -22.096 1.00 92.38 93 LYS A C 1
ATOM 735 O O . LYS A 1 93 ? 14.656 -11.087 -23.292 1.00 92.38 93 LYS A O 1
ATOM 740 N N . LYS A 1 94 ? 15.357 -11.074 -21.152 1.00 90.19 94 LYS A N 1
ATOM 741 C CA . LYS A 1 94 ? 16.749 -10.731 -21.479 1.00 90.19 94 LYS A CA 1
ATOM 742 C C . LYS A 1 94 ? 17.428 -11.841 -22.278 1.00 90.19 94 LYS A C 1
ATOM 744 O O . LYS A 1 94 ? 18.038 -11.531 -23.296 1.00 90.19 94 LYS A O 1
ATOM 749 N N . ALA A 1 95 ? 17.265 -13.102 -21.877 1.00 90.06 95 ALA A N 1
ATOM 750 C CA . ALA A 1 95 ? 17.817 -14.246 -22.603 1.00 90.06 95 ALA A CA 1
ATOM 751 C C . ALA A 1 95 ? 17.271 -14.332 -24.042 1.00 90.06 95 ALA A C 1
ATOM 753 O O . ALA A 1 95 ? 18.047 -14.405 -24.998 1.00 90.06 95 ALA A O 1
ATOM 754 N N . ALA A 1 96 ? 15.951 -14.210 -24.216 1.00 91.06 96 ALA A N 1
ATOM 755 C CA . ALA A 1 96 ? 15.320 -14.213 -25.535 1.00 91.06 96 ALA A CA 1
ATOM 756 C C . ALA A 1 96 ? 15.782 -13.034 -26.412 1.00 91.06 96 ALA A C 1
ATOM 758 O O . ALA A 1 96 ? 16.042 -13.214 -27.602 1.00 91.06 96 ALA A O 1
ATOM 759 N N . ALA A 1 97 ? 15.941 -11.838 -25.833 1.00 91.62 97 ALA A N 1
ATOM 760 C CA . ALA A 1 97 ? 16.450 -10.672 -26.553 1.00 91.62 97 ALA A CA 1
ATOM 761 C C . ALA A 1 97 ? 17.913 -10.852 -26.990 1.00 91.62 97 ALA A C 1
ATOM 763 O O . ALA A 1 97 ? 18.257 -10.511 -28.122 1.00 91.62 97 ALA A O 1
ATOM 764 N N . THR A 1 98 ? 18.768 -11.427 -26.135 1.00 91.62 98 THR A N 1
ATOM 765 C CA . THR A 1 98 ? 20.163 -11.719 -26.498 1.00 91.62 98 THR A CA 1
ATOM 766 C C . THR A 1 98 ? 20.268 -12.768 -27.600 1.00 91.62 98 THR A C 1
ATOM 768 O O . THR A 1 98 ? 21.067 -12.606 -28.520 1.00 91.62 98 THR A O 1
ATOM 771 N N . GLU A 1 99 ? 19.432 -13.808 -27.563 1.00 90.44 99 GLU A N 1
ATOM 772 C CA . GLU A 1 99 ? 19.431 -14.845 -28.593 1.00 90.44 99 GLU A CA 1
ATOM 773 C C . GLU A 1 99 ? 18.907 -14.307 -29.933 1.00 90.44 99 GLU A C 1
ATOM 775 O O . GLU A 1 99 ? 19.500 -14.569 -30.982 1.00 90.44 99 GLU A O 1
ATOM 780 N N . ALA A 1 100 ? 17.853 -13.487 -29.912 1.00 90.19 100 ALA A N 1
ATOM 781 C CA . ALA A 1 100 ? 17.341 -12.820 -31.107 1.00 90.19 100 ALA A CA 1
ATOM 782 C C . ALA A 1 100 ? 18.389 -11.885 -31.735 1.00 90.19 100 ALA A C 1
ATOM 784 O O . ALA A 1 100 ? 18.623 -11.954 -32.944 1.00 90.19 100 ALA A O 1
ATOM 785 N N . ALA A 1 101 ? 19.077 -11.076 -30.922 1.00 91.62 101 ALA A N 1
ATOM 786 C CA . ALA A 1 101 ? 20.146 -10.196 -31.391 1.00 91.62 101 ALA A CA 1
ATOM 787 C C . ALA A 1 101 ? 21.329 -10.984 -31.983 1.00 91.62 101 ALA A C 1
ATOM 789 O O . ALA A 1 101 ? 21.853 -10.618 -33.036 1.00 91.62 101 ALA A O 1
ATOM 790 N N . ALA A 1 102 ? 21.720 -12.103 -31.361 1.00 91.88 102 ALA A N 1
ATOM 791 C CA . ALA A 1 102 ? 22.777 -12.971 -31.877 1.00 91.88 102 ALA A CA 1
ATOM 792 C C . ALA A 1 102 ? 22.398 -13.612 -33.225 1.00 91.88 102 ALA A C 1
ATOM 794 O O . ALA A 1 102 ? 23.220 -13.650 -34.144 1.00 91.88 102 ALA A O 1
ATOM 795 N N . ARG A 1 103 ? 21.145 -14.068 -33.377 1.00 92.50 103 ARG A N 1
ATOM 796 C CA . ARG A 1 103 ? 20.630 -14.610 -34.647 1.00 92.50 103 ARG A CA 1
ATOM 797 C C . ARG A 1 103 ? 20.587 -13.546 -35.747 1.00 92.50 103 ARG A C 1
ATOM 799 O O . ARG A 1 103 ? 20.990 -13.840 -36.871 1.00 92.50 103 ARG A O 1
ATOM 806 N N . GLN A 1 104 ? 20.162 -12.320 -35.434 1.00 91.12 104 GLN A N 1
ATOM 807 C CA . GLN A 1 104 ? 20.183 -11.206 -36.392 1.00 91.12 104 GLN A CA 1
ATOM 808 C C . GLN A 1 104 ? 21.611 -10.868 -36.832 1.00 91.12 104 GLN A C 1
ATOM 810 O O . GLN A 1 104 ? 21.889 -10.854 -38.027 1.00 91.12 104 GLN A O 1
ATOM 815 N N . ALA A 1 105 ? 22.549 -10.728 -35.891 1.00 91.06 105 ALA A N 1
ATOM 816 C CA . ALA A 1 105 ? 23.949 -10.458 -36.215 1.00 91.06 105 ALA A CA 1
ATOM 817 C C . ALA A 1 105 ? 24.589 -11.574 -37.066 1.00 91.06 105 ALA A C 1
ATOM 819 O O . ALA A 1 105 ? 25.405 -11.306 -37.951 1.00 91.06 105 ALA A O 1
ATOM 820 N N . ALA A 1 106 ? 24.224 -12.840 -36.831 1.00 91.38 106 ALA A N 1
ATOM 821 C CA . ALA A 1 106 ? 24.660 -13.956 -37.669 1.00 91.38 106 ALA A CA 1
ATOM 822 C C . ALA A 1 106 ? 24.081 -13.875 -39.094 1.00 91.38 106 ALA A C 1
ATOM 824 O O . ALA A 1 106 ? 24.825 -14.062 -40.060 1.00 91.38 106 ALA A O 1
ATOM 825 N N . ALA A 1 107 ? 22.793 -13.543 -39.233 1.00 91.50 107 ALA A N 1
ATOM 826 C CA . ALA A 1 107 ? 22.144 -13.352 -40.529 1.00 91.50 107 ALA A CA 1
ATOM 827 C C . ALA A 1 107 ? 22.753 -12.177 -41.317 1.00 91.50 107 ALA A C 1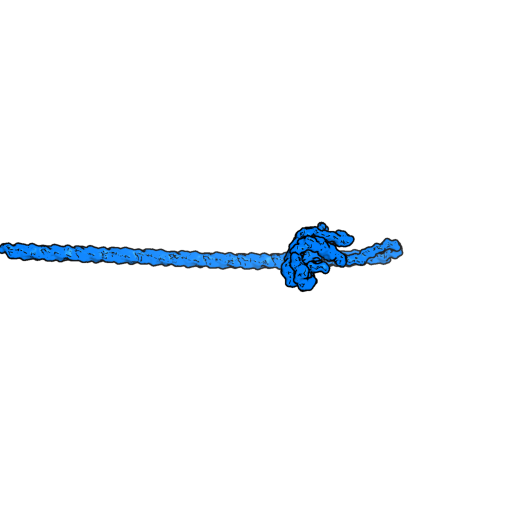
ATOM 829 O O . ALA A 1 107 ? 23.039 -12.320 -42.507 1.00 91.50 107 ALA A O 1
ATOM 830 N N . ASP A 1 108 ? 23.044 -11.054 -40.654 1.00 91.38 108 ASP A N 1
ATOM 831 C CA . ASP A 1 108 ? 23.669 -9.879 -41.273 1.00 91.38 108 ASP A CA 1
ATOM 832 C C . ASP A 1 108 ? 25.091 -10.173 -41.769 1.00 91.38 108 ASP A C 1
ATOM 834 O O . ASP A 1 108 ? 25.480 -9.748 -42.867 1.00 91.38 108 ASP A O 1
ATOM 838 N N . ARG A 1 109 ? 25.871 -10.954 -41.003 1.00 93.12 109 ARG A N 1
ATOM 839 C CA . ARG A 1 109 ? 27.191 -11.430 -41.446 1.00 93.12 109 ARG A CA 1
ATOM 840 C C . ARG A 1 109 ? 27.080 -12.339 -42.667 1.00 93.12 109 ARG A C 1
ATOM 842 O O . ARG A 1 109 ? 27.805 -12.124 -43.637 1.00 93.12 109 ARG A O 1
ATOM 849 N N . ALA A 1 110 ? 26.152 -13.296 -42.664 1.00 90.50 110 ALA A N 1
ATOM 850 C CA . ALA A 1 110 ? 25.928 -14.181 -43.808 1.00 90.50 110 ALA A CA 1
ATOM 851 C C . ALA A 1 110 ? 25.495 -13.405 -45.068 1.00 90.50 110 ALA A C 1
ATOM 853 O O . ALA A 1 110 ? 26.021 -13.642 -46.157 1.00 90.50 110 ALA A O 1
ATOM 854 N N . ALA A 1 111 ? 24.596 -12.425 -44.925 1.00 88.38 111 ALA A N 1
ATOM 855 C CA . ALA A 1 111 ? 24.164 -11.561 -46.024 1.00 88.38 111 ALA A CA 1
ATOM 856 C C . ALA A 1 111 ? 25.312 -10.696 -46.573 1.00 88.38 111 ALA A C 1
ATOM 858 O O . ALA A 1 111 ? 25.419 -10.496 -47.783 1.00 88.38 111 ALA A O 1
ATOM 859 N N . THR A 1 112 ? 26.196 -10.209 -45.699 1.00 87.56 112 THR A N 1
ATOM 860 C CA . THR A 1 112 ? 27.371 -9.420 -46.095 1.00 87.56 112 THR A CA 1
ATOM 861 C C . THR A 1 112 ? 28.384 -10.261 -46.867 1.00 87.56 112 THR A C 1
ATOM 863 O O . THR A 1 112 ? 28.839 -9.829 -47.925 1.00 87.56 112 THR A O 1
ATOM 866 N N . LEU A 1 113 ? 28.668 -11.486 -46.413 1.00 88.38 113 LEU A N 1
ATOM 867 C CA . LEU A 1 113 ? 29.531 -12.423 -47.142 1.00 88.38 113 LEU A CA 1
ATOM 868 C C . LEU A 1 113 ? 28.948 -12.781 -48.516 1.00 88.38 113 LEU A C 1
ATOM 870 O O . LEU A 1 113 ? 29.676 -12.788 -49.507 1.00 88.38 113 LEU A O 1
ATOM 874 N N . ARG A 1 114 ? 27.626 -12.988 -48.604 1.00 87.88 114 ARG A N 1
ATOM 875 C CA . ARG A 1 114 ? 26.936 -13.243 -49.878 1.00 87.88 114 ARG A CA 1
ATOM 876 C C . ARG A 1 114 ? 27.025 -12.051 -50.838 1.00 87.88 114 ARG A C 1
ATOM 878 O O . ARG A 1 114 ? 27.243 -12.257 -52.028 1.00 87.88 114 ARG A O 1
ATOM 885 N N . ARG A 1 115 ? 26.901 -10.810 -50.342 1.00 85.62 115 ARG A N 1
ATOM 886 C CA . ARG A 1 115 ? 27.111 -9.593 -51.154 1.00 85.62 115 ARG A CA 1
ATOM 887 C C . ARG A 1 115 ? 28.552 -9.469 -51.643 1.00 85.62 115 ARG A C 1
ATOM 889 O O . ARG A 1 115 ? 28.745 -9.172 -52.813 1.00 85.62 115 ARG A O 1
ATOM 896 N N . MET A 1 116 ? 29.545 -9.727 -50.788 1.00 82.38 116 MET A N 1
ATOM 897 C CA . MET A 1 116 ? 30.953 -9.703 -51.207 1.00 82.38 116 MET A CA 1
ATOM 898 C C . MET A 1 116 ? 31.268 -10.770 -52.260 1.00 82.38 116 MET A C 1
ATOM 900 O O . MET A 1 116 ? 31.972 -10.470 -53.217 1.00 82.38 116 MET A O 1
ATOM 904 N N . GLN A 1 117 ? 30.718 -11.983 -52.136 1.00 80.62 117 GLN A N 1
ATOM 905 C CA . GLN A 1 117 ? 30.849 -13.011 -53.177 1.00 80.62 117 GLN A CA 1
ATOM 906 C C . GLN A 1 117 ? 30.153 -12.612 -54.486 1.00 80.62 117 GLN A C 1
ATOM 908 O O . GLN A 1 117 ? 30.686 -12.884 -55.556 1.00 80.62 117 GLN A O 1
ATOM 913 N N . GLY A 1 118 ? 29.006 -11.929 -54.412 1.00 77.56 118 GLY A N 1
ATOM 914 C CA . GLY A 1 118 ? 28.330 -11.374 -55.589 1.00 77.56 118 GLY A CA 1
ATOM 915 C C . GLY A 1 118 ? 29.131 -10.264 -56.277 1.00 77.56 118 GLY A C 1
ATOM 916 O O . GLY A 1 118 ? 29.219 -10.254 -57.497 1.00 77.56 118 GLY A O 1
ATOM 917 N N . LEU A 1 119 ? 29.771 -9.377 -55.508 1.00 67.56 119 LEU A N 1
ATOM 918 C CA . LEU A 1 119 ? 30.642 -8.314 -56.028 1.00 67.56 119 LEU A CA 1
ATOM 919 C C . LEU A 1 119 ? 31.952 -8.853 -56.623 1.00 67.56 119 LEU A C 1
ATOM 921 O O . LEU A 1 119 ? 32.396 -8.354 -57.648 1.00 67.56 119 LEU A O 1
ATOM 925 N N . ALA A 1 120 ? 32.547 -9.895 -56.037 1.00 59.47 120 ALA A N 1
ATOM 926 C CA . ALA A 1 120 ? 33.748 -10.533 -56.587 1.00 59.47 120 ALA A CA 1
ATOM 927 C C . ALA A 1 120 ? 33.485 -11.316 -57.893 1.00 59.47 120 ALA A C 1
ATOM 929 O O . ALA A 1 120 ? 34.426 -11.606 -58.626 1.00 59.47 120 ALA A O 1
ATOM 930 N N . GLY A 1 121 ? 32.222 -11.652 -58.187 1.00 57.38 121 GLY A N 1
ATOM 931 C CA . GLY A 1 121 ? 31.790 -12.269 -59.448 1.00 57.38 121 GLY A CA 1
ATOM 932 C C . GLY A 1 121 ? 31.200 -11.293 -60.474 1.00 57.38 121 GLY A C 1
ATOM 933 O O . GLY A 1 121 ? 30.895 -11.713 -61.585 1.00 57.38 121 GLY A O 1
ATOM 934 N N . ALA A 1 122 ? 31.036 -10.014 -60.123 1.00 49.78 122 ALA A N 1
ATOM 935 C CA . ALA A 1 122 ? 30.389 -8.996 -60.949 1.00 49.78 122 ALA A CA 1
ATOM 936 C C . ALA A 1 122 ? 31.257 -7.728 -61.038 1.00 49.78 122 ALA A C 1
ATOM 938 O O . ALA A 1 122 ? 30.854 -6.640 -60.632 1.00 49.78 122 ALA A O 1
ATOM 939 N N . SER A 1 123 ? 32.470 -7.864 -61.579 1.00 47.44 123 SER A N 1
ATOM 940 C CA . SER A 1 123 ? 33.213 -6.726 -62.133 1.00 47.44 123 SER A CA 1
ATOM 941 C C . SER A 1 123 ? 32.626 -6.393 -63.503 1.00 47.44 123 SER A C 1
ATOM 943 O O . SER A 1 123 ? 33.114 -6.865 -64.527 1.00 47.44 123 SER A O 1
ATOM 945 N N . GLY A 1 124 ? 31.534 -5.636 -63.505 1.00 47.81 124 GLY A N 1
ATOM 946 C CA . GLY A 1 124 ? 30.862 -5.182 -64.716 1.00 47.81 124 GLY A CA 1
ATOM 947 C C . GLY A 1 124 ? 29.473 -4.653 -64.403 1.00 47.81 124 GLY A C 1
ATOM 948 O O . GLY A 1 124 ? 28.503 -5.366 -64.611 1.00 47.81 124 GLY A O 1
ATOM 949 N N . ASP A 1 125 ? 29.398 -3.468 -63.801 1.00 40.00 125 ASP A N 1
ATOM 950 C CA . ASP A 1 125 ? 28.588 -2.356 -64.311 1.00 40.00 125 ASP A CA 1
ATOM 951 C C . ASP A 1 125 ? 28.633 -1.169 -63.340 1.00 40.00 125 ASP A C 1
ATOM 953 O O . ASP A 1 125 ? 28.430 -1.292 -62.128 1.00 40.00 125 ASP A O 1
ATOM 957 N N . ASP A 1 126 ? 28.936 -0.010 -63.920 1.00 50.88 126 ASP A N 1
ATOM 958 C CA . ASP A 1 126 ? 28.833 1.308 -63.312 1.00 50.88 126 ASP A CA 1
ATOM 959 C C . ASP A 1 126 ? 27.377 1.605 -62.930 1.00 50.88 126 ASP A C 1
ATOM 961 O O . ASP A 1 126 ? 26.447 1.260 -63.656 1.00 50.88 126 ASP A O 1
ATOM 965 N N . ASN A 1 127 ? 27.206 2.358 -61.837 1.00 51.16 127 ASN A N 1
ATOM 966 C CA . ASN A 1 127 ? 25.961 3.002 -61.390 1.00 51.16 127 ASN A CA 1
ATOM 967 C C . ASN A 1 127 ? 25.144 2.297 -60.285 1.00 51.16 127 ASN A C 1
ATOM 969 O O . ASN A 1 127 ? 23.935 2.095 -60.401 1.00 51.16 127 ASN A O 1
ATOM 973 N N . ALA A 1 128 ? 25.770 2.049 -59.132 1.00 46.06 128 ALA A N 1
ATOM 974 C CA . ALA A 1 128 ? 25.046 1.907 -57.867 1.00 46.06 128 ALA A CA 1
ATOM 975 C C . ALA A 1 128 ? 25.463 3.011 -56.885 1.00 46.06 128 ALA A C 1
ATOM 977 O O . ALA A 1 128 ? 26.278 2.80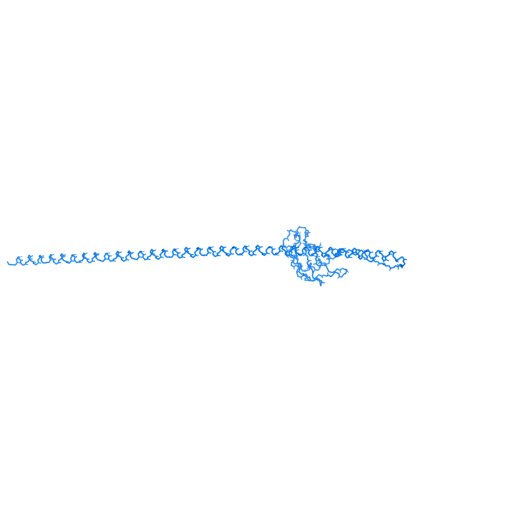8 -55.985 1.00 46.06 128 ALA A O 1
ATOM 978 N N . THR A 1 129 ? 24.875 4.196 -57.048 1.00 56.44 129 THR A N 1
ATOM 979 C CA . THR A 1 129 ? 24.923 5.317 -56.098 1.00 56.44 129 THR A CA 1
ATOM 980 C C . THR A 1 129 ? 24.181 4.924 -54.814 1.00 56.44 129 THR A C 1
ATOM 982 O O . THR A 1 129 ? 23.026 5.275 -54.575 1.00 56.44 129 THR A O 1
ATOM 985 N N . GLY A 1 130 ? 24.831 4.099 -53.995 1.00 47.12 130 GLY A N 1
ATOM 986 C CA . GLY A 1 130 ? 24.312 3.590 -52.735 1.00 47.12 130 GLY A CA 1
ATOM 987 C C . GLY A 1 130 ? 24.387 4.653 -51.648 1.00 47.12 130 GLY A C 1
ATOM 988 O O . GLY A 1 130 ? 25.464 4.995 -51.174 1.00 47.12 130 GLY A O 1
ATOM 989 N N . ASN A 1 131 ? 23.217 5.132 -51.237 1.00 53.19 131 ASN A N 1
ATOM 990 C CA . ASN A 1 131 ? 22.897 6.076 -50.157 1.00 53.19 131 ASN A CA 1
ATOM 991 C C . ASN A 1 131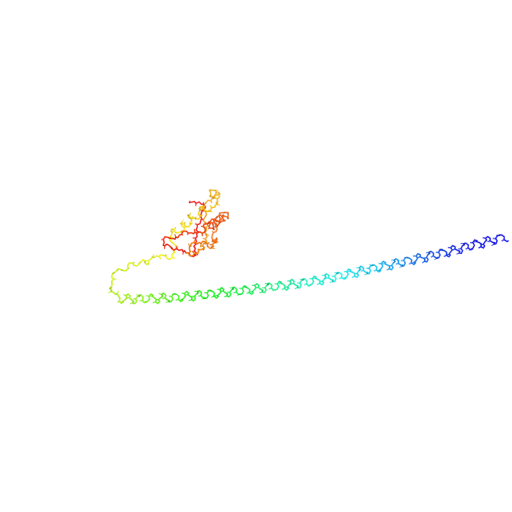 ? 23.297 5.560 -48.744 1.00 53.19 131 ASN A C 1
ATOM 993 O O . ASN A 1 131 ? 22.520 5.617 -47.790 1.00 53.19 131 ASN A O 1
ATOM 997 N N . ALA A 1 132 ? 24.485 4.965 -48.620 1.00 49.50 132 ALA A N 1
ATOM 998 C CA . ALA A 1 132 ? 24.912 4.071 -47.544 1.00 49.50 132 ALA A CA 1
ATOM 999 C C . ALA A 1 132 ? 25.656 4.780 -46.399 1.00 49.50 132 ALA A C 1
ATOM 1001 O O . ALA A 1 132 ? 26.559 4.212 -45.792 1.00 49.50 132 ALA A O 1
ATOM 1002 N N . LEU A 1 133 ? 25.254 6.009 -46.069 1.00 45.69 133 LEU A N 1
ATOM 1003 C CA . LEU A 1 133 ? 25.709 6.687 -44.852 1.00 45.69 133 LEU A CA 1
ATOM 1004 C C . LEU A 1 133 ? 24.578 7.475 -44.174 1.00 45.69 133 LEU A C 1
ATOM 1006 O O . LEU A 1 133 ? 24.785 8.561 -43.643 1.00 45.69 133 LEU A O 1
ATOM 1010 N N . LYS A 1 134 ? 23.347 6.953 -44.194 1.00 50.44 134 LYS A N 1
ATOM 1011 C CA . LYS A 1 134 ? 22.264 7.523 -43.383 1.00 50.44 134 LYS A CA 1
ATOM 1012 C C . LYS A 1 134 ? 22.384 7.014 -41.952 1.00 50.44 134 LYS A C 1
ATOM 1014 O O . LYS A 1 134 ? 21.970 5.898 -41.649 1.00 50.44 134 LYS A O 1
ATOM 1019 N N . SER A 1 135 ? 22.984 7.845 -41.104 1.00 50.78 135 SER A N 1
ATOM 1020 C CA . SER A 1 135 ? 23.059 7.704 -39.649 1.00 50.78 135 SER A CA 1
ATOM 1021 C C . SER A 1 135 ? 21.789 7.085 -39.054 1.00 50.78 135 SER A C 1
ATOM 1023 O O . SER A 1 135 ? 20.698 7.624 -39.220 1.00 50.78 135 SER A O 1
ATOM 1025 N N . SER A 1 136 ? 21.925 5.992 -38.305 1.00 57.47 136 SER A N 1
ATOM 1026 C CA . SER A 1 136 ? 20.821 5.309 -37.607 1.00 57.47 136 SER A CA 1
ATOM 1027 C C . SER A 1 136 ? 20.250 6.085 -36.405 1.00 57.47 136 SER A C 1
ATOM 1029 O O . SER A 1 136 ? 19.531 5.509 -35.592 1.00 57.47 136 SER A O 1
ATOM 1031 N N . GLY A 1 137 ? 20.580 7.370 -36.264 1.00 59.19 137 GLY A N 1
ATOM 1032 C CA . GLY A 1 137 ? 20.074 8.252 -35.216 1.00 59.19 137 GLY A CA 1
ATOM 1033 C C . GLY A 1 137 ? 19.071 9.270 -35.767 1.00 59.19 137 GLY A C 1
ATOM 1034 O O . GLY A 1 137 ? 19.078 9.533 -36.972 1.00 59.19 137 GLY A O 1
ATOM 1035 N N . PRO A 1 138 ? 18.212 9.848 -34.908 1.00 61.62 138 PRO A N 1
ATOM 1036 C CA . PRO A 1 138 ? 17.377 10.984 -35.287 1.00 61.62 138 PRO A CA 1
ATOM 1037 C C . PRO A 1 138 ? 18.232 12.088 -35.897 1.00 61.62 138 PRO A C 1
ATOM 1039 O O . PRO A 1 138 ? 19.348 12.341 -35.435 1.00 61.62 138 PRO A O 1
ATOM 1042 N N . SER A 1 139 ? 17.716 12.745 -36.938 1.00 66.31 139 SER A N 1
ATOM 1043 C CA . SER A 1 139 ? 18.432 13.860 -37.546 1.00 66.31 139 SER A CA 1
ATOM 1044 C C . SER A 1 139 ? 18.713 14.913 -36.470 1.00 66.31 139 SER A C 1
ATOM 1046 O O . SER A 1 139 ? 17.879 15.152 -35.593 1.00 66.31 139 SER A O 1
ATOM 1048 N N . GLY A 1 140 ? 19.869 15.584 -36.524 1.00 67.44 140 GLY A N 1
ATOM 1049 C CA . GLY A 1 140 ? 20.211 16.623 -35.538 1.00 67.44 140 GLY A CA 1
ATOM 1050 C C . GLY A 1 140 ? 19.147 17.730 -35.424 1.00 67.44 140 GLY A C 1
ATOM 1051 O O . GLY A 1 140 ? 19.023 18.378 -34.391 1.00 67.44 140 GLY A O 1
ATOM 1052 N N . SER A 1 141 ? 18.317 17.900 -36.459 1.00 71.31 141 SER A N 1
ATOM 1053 C CA . SER A 1 141 ? 17.197 18.847 -36.486 1.00 71.31 141 SER A CA 1
ATOM 1054 C C . SER A 1 141 ? 15.900 18.342 -35.830 1.00 71.31 141 SER A C 1
ATOM 1056 O O . SER A 1 141 ? 15.000 19.137 -35.558 1.00 71.31 141 SER A O 1
ATOM 1058 N N . TYR A 1 142 ? 15.776 17.040 -35.557 1.00 78.44 142 TYR A N 1
ATOM 1059 C CA . TYR A 1 142 ? 14.542 16.434 -35.058 1.00 78.44 142 TYR A CA 1
ATOM 1060 C C . TYR A 1 142 ? 14.200 16.885 -33.636 1.00 78.44 142 TYR A C 1
ATOM 1062 O O . TYR A 1 142 ? 13.060 17.254 -33.362 1.00 78.44 142 TYR A O 1
ATOM 1070 N N . GLY A 1 143 ? 15.199 16.965 -32.750 1.00 76.44 143 GLY A N 1
ATOM 1071 C CA . GLY A 1 143 ? 15.008 17.465 -31.384 1.00 76.44 143 GLY A CA 1
ATOM 1072 C C . GLY A 1 143 ? 14.476 18.902 -31.349 1.00 76.44 143 GLY A C 1
ATOM 1073 O O . GLY A 1 143 ? 13.577 19.212 -30.571 1.00 76.44 143 GLY A O 1
ATOM 1074 N N . ALA A 1 144 ? 14.953 19.762 -32.256 1.00 79.81 144 ALA A N 1
ATOM 1075 C CA . ALA A 1 144 ? 14.473 21.138 -32.379 1.00 79.81 144 ALA A CA 1
ATOM 1076 C C . ALA A 1 144 ? 13.026 21.213 -32.900 1.00 79.81 144 ALA A C 1
ATOM 1078 O O . ALA A 1 144 ? 12.243 22.027 -32.408 1.00 79.81 144 ALA A O 1
ATOM 1079 N N . LYS A 1 145 ? 12.643 20.342 -33.846 1.00 83.00 145 LYS A N 1
ATOM 1080 C CA . LYS A 1 145 ? 11.257 20.239 -34.340 1.00 83.00 145 LYS A CA 1
ATOM 1081 C C . LYS A 1 145 ? 10.295 19.780 -33.250 1.00 83.00 145 LYS A C 1
ATOM 1083 O O . LYS A 1 145 ? 9.219 20.352 -33.100 1.00 83.00 145 LYS A O 1
ATOM 1088 N N . VAL A 1 146 ? 10.699 18.779 -32.473 1.00 83.44 146 VAL A N 1
ATOM 1089 C CA . VAL A 1 146 ? 9.920 18.288 -31.334 1.00 83.44 146 VAL A CA 1
ATOM 1090 C C . VAL A 1 146 ? 9.771 19.383 -30.280 1.00 83.44 146 VAL A C 1
ATOM 1092 O O . VAL A 1 146 ? 8.653 19.682 -29.868 1.00 83.44 146 VAL A O 1
ATOM 1095 N N . ALA A 1 147 ? 10.860 20.061 -29.910 1.00 82.88 147 ALA A N 1
ATOM 1096 C CA . ALA A 1 147 ? 10.796 21.181 -28.976 1.00 82.88 147 ALA A CA 1
ATOM 1097 C C . ALA A 1 147 ? 9.872 22.304 -29.483 1.00 82.88 147 ALA A C 1
ATOM 1099 O O . ALA A 1 147 ? 9.104 22.863 -28.705 1.00 82.88 147 ALA A O 1
ATOM 1100 N N . ALA A 1 148 ? 9.892 22.619 -30.782 1.00 83.56 148 ALA A N 1
ATOM 1101 C CA . ALA A 1 148 ? 9.010 23.623 -31.379 1.00 83.56 148 ALA A CA 1
ATOM 1102 C C . ALA A 1 148 ? 7.522 23.234 -31.335 1.00 83.56 148 ALA A C 1
ATOM 1104 O O . ALA A 1 148 ? 6.690 24.105 -31.095 1.00 83.56 148 ALA A O 1
ATOM 1105 N N . ALA A 1 149 ? 7.193 21.952 -31.519 1.00 85.69 149 ALA A N 1
ATOM 1106 C CA . ALA A 1 149 ? 5.822 21.451 -31.413 1.00 85.69 149 ALA A CA 1
ATOM 1107 C C . ALA A 1 149 ? 5.300 21.464 -29.965 1.00 85.69 149 ALA A C 1
ATOM 1109 O O . ALA A 1 149 ? 4.122 21.715 -29.728 1.00 85.69 149 ALA A O 1
ATOM 1110 N N . VAL A 1 150 ? 6.189 21.229 -28.997 1.00 85.94 150 VAL A N 1
ATOM 1111 C CA . VAL A 1 150 ? 5.837 21.109 -27.575 1.00 85.94 150 VAL A CA 1
ATOM 1112 C C . VAL A 1 150 ? 5.738 22.463 -26.880 1.00 85.94 150 VAL A C 1
ATOM 1114 O O . VAL A 1 150 ? 4.840 22.682 -26.072 1.00 85.94 150 VAL A O 1
ATOM 1117 N N . ARG A 1 151 ? 6.627 23.400 -27.221 1.00 84.06 151 ARG A N 1
ATOM 1118 C CA . ARG A 1 151 ? 6.694 24.750 -26.639 1.00 84.06 151 ARG A CA 1
ATOM 1119 C C . ARG A 1 151 ? 5.352 25.488 -26.515 1.00 84.06 151 ARG A C 1
ATOM 1121 O O . ARG A 1 151 ? 5.095 25.970 -25.419 1.00 84.06 151 ARG A O 1
ATOM 1128 N N . PRO A 1 152 ? 4.481 25.587 -27.541 1.00 84.94 152 PRO A N 1
ATOM 1129 C CA . PRO A 1 152 ? 3.205 26.303 -27.404 1.00 84.94 152 PRO A CA 1
ATOM 1130 C C . PRO A 1 152 ? 2.247 25.668 -26.383 1.00 84.94 152 PRO A C 1
ATOM 1132 O O . PRO A 1 152 ? 1.311 26.320 -25.929 1.00 84.94 152 PRO A O 1
ATOM 1135 N N . ASN A 1 153 ? 2.474 24.407 -26.010 1.00 86.38 153 ASN A N 1
ATOM 1136 C CA . ASN A 1 153 ? 1.668 23.689 -25.030 1.00 86.38 153 ASN A CA 1
ATOM 1137 C C . ASN A 1 153 ? 2.235 23.755 -23.603 1.00 86.38 153 ASN A C 1
ATOM 1139 O O . ASN A 1 153 ? 1.533 23.374 -22.664 1.00 86.38 153 ASN A O 1
ATOM 1143 N N . VAL A 1 154 ? 3.473 24.228 -23.424 1.00 86.25 154 VAL A N 1
ATOM 1144 C CA . VAL A 1 154 ? 4.112 24.397 -22.112 1.00 86.25 154 VAL A CA 1
ATOM 1145 C C . VAL A 1 154 ? 3.696 25.745 -21.530 1.00 86.25 154 VAL A C 1
ATOM 1147 O O . VAL A 1 154 ? 4.107 26.797 -22.011 1.00 86.25 154 VAL A O 1
ATOM 1150 N N . VAL A 1 155 ? 2.873 25.716 -20.482 1.00 82.25 155 VAL A N 1
ATOM 1151 C CA . VAL A 1 155 ? 2.414 26.922 -19.781 1.00 82.25 155 VAL A CA 1
ATOM 1152 C C . VAL A 1 155 ? 3.282 27.129 -18.545 1.00 82.25 155 VAL A C 1
ATOM 1154 O O . VAL A 1 155 ? 3.111 26.429 -17.549 1.00 82.25 155 VAL A O 1
ATOM 1157 N N . PHE A 1 156 ? 4.212 28.081 -18.619 1.00 80.50 156 PHE A N 1
ATOM 1158 C CA . PHE A 1 156 ? 5.064 28.468 -17.497 1.00 80.50 156 PHE A CA 1
ATOM 1159 C C . PHE A 1 156 ? 5.183 30.005 -17.433 1.00 80.50 156 PHE A C 1
ATOM 1161 O O . PHE A 1 156 ? 5.976 30.579 -18.179 1.00 80.50 156 PHE A O 1
ATOM 1168 N N . PRO A 1 157 ? 4.366 30.686 -16.604 1.00 70.50 157 PRO A N 1
ATOM 1169 C CA . PRO A 1 157 ? 4.284 32.151 -16.577 1.00 70.50 157 PRO A CA 1
ATOM 1170 C C . PRO A 1 157 ? 5.556 32.829 -16.042 1.00 70.50 157 PRO A C 1
ATOM 1172 O O . PRO A 1 157 ? 5.840 33.960 -16.417 1.00 70.50 157 PRO A O 1
ATOM 1175 N N . ASP A 1 158 ? 6.363 32.124 -15.245 1.00 71.44 158 ASP A N 1
ATOM 1176 C CA . ASP A 1 158 ? 7.591 32.657 -14.640 1.00 71.44 158 ASP A CA 1
ATOM 1177 C C . ASP A 1 158 ? 8.845 32.418 -15.502 1.00 71.44 158 ASP A C 1
ATOM 1179 O O . ASP A 1 158 ? 9.968 32.537 -15.011 1.00 71.44 158 ASP A O 1
ATOM 1183 N N . ALA A 1 159 ? 8.688 32.066 -16.787 1.00 64.06 159 ALA A N 1
ATOM 1184 C CA . ALA A 1 159 ? 9.799 31.719 -17.684 1.00 64.06 159 ALA A CA 1
ATOM 1185 C C . ALA A 1 159 ? 10.873 32.815 -17.761 1.00 64.06 159 ALA A C 1
ATOM 1187 O O . ALA A 1 159 ? 12.066 32.508 -17.797 1.00 64.06 159 ALA A O 1
ATOM 1188 N N . ASP A 1 160 ? 10.464 34.084 -17.726 1.00 63.06 160 ASP A N 1
ATOM 1189 C CA . ASP A 1 160 ? 11.367 35.233 -17.812 1.00 63.06 160 ASP A CA 1
ATOM 1190 C C . ASP A 1 160 ? 12.128 35.498 -16.504 1.00 63.06 160 ASP A C 1
ATOM 1192 O O . ASP A 1 160 ? 13.286 35.928 -16.544 1.00 63.06 160 ASP A O 1
ATOM 1196 N N . LEU A 1 161 ? 11.534 35.137 -15.360 1.00 61.59 161 LEU A N 1
ATOM 1197 C CA . LEU A 1 161 ? 12.098 35.282 -14.011 1.00 61.59 161 LEU A CA 1
ATOM 1198 C C . LEU A 1 161 ? 13.091 34.166 -13.647 1.00 61.59 161 LEU A C 1
ATOM 1200 O O . LEU A 1 161 ? 13.761 34.240 -12.616 1.00 61.59 161 LEU A O 1
ATOM 1204 N N . VAL A 1 162 ? 13.225 33.136 -14.490 1.00 66.56 162 VAL A N 1
ATOM 1205 C CA . VAL A 1 162 ? 14.199 32.062 -14.275 1.00 66.56 162 VAL A CA 1
ATOM 1206 C C . VAL A 1 162 ? 15.625 32.582 -14.459 1.00 66.56 162 VAL A C 1
ATOM 1208 O O . VAL A 1 162 ? 16.015 33.044 -15.538 1.00 66.56 162 VAL A O 1
ATOM 1211 N N . ASN A 1 163 ? 16.430 32.457 -13.402 1.00 61.19 163 ASN A N 1
ATOM 1212 C CA . ASN A 1 163 ? 17.850 32.784 -13.425 1.00 61.19 163 ASN A CA 1
ATOM 1213 C C . ASN A 1 163 ? 18.628 31.663 -14.147 1.00 61.19 163 ASN A C 1
ATOM 1215 O O . ASN A 1 163 ? 18.885 30.602 -13.582 1.00 61.19 163 ASN A O 1
ATOM 1219 N N . GLY A 1 164 ? 18.979 31.897 -15.416 1.00 68.19 164 GLY A N 1
ATOM 1220 C CA . GLY A 1 164 ? 19.640 30.928 -16.303 1.00 68.19 164 GLY A CA 1
ATOM 1221 C C . GLY A 1 164 ? 18.701 30.280 -17.332 1.00 68.19 164 GLY A C 1
ATOM 1222 O O . GLY A 1 164 ? 17.521 30.608 -17.410 1.00 68.19 164 GLY A O 1
ATOM 1223 N N . ASN A 1 165 ? 19.236 29.364 -18.152 1.00 75.94 165 ASN A N 1
ATOM 1224 C CA . ASN A 1 165 ? 18.457 28.552 -19.100 1.00 75.94 165 ASN A CA 1
ATOM 1225 C C . ASN A 1 165 ? 18.675 27.050 -18.836 1.00 75.94 165 ASN A C 1
ATOM 1227 O O . ASN A 1 165 ? 19.373 26.371 -19.604 1.00 75.94 165 ASN A O 1
ATOM 1231 N N . PRO A 1 166 ? 18.171 26.531 -17.702 1.00 80.19 166 PRO A N 1
ATOM 1232 C CA . PRO A 1 166 ? 18.410 25.149 -17.335 1.00 80.19 166 PRO A CA 1
ATOM 1233 C C . PRO A 1 166 ? 17.681 24.203 -18.296 1.00 80.19 166 PRO A C 1
ATOM 1235 O O . PRO A 1 166 ? 16.492 24.352 -18.573 1.00 80.19 166 PRO A O 1
ATOM 1238 N N . LYS A 1 167 ? 18.413 23.216 -18.816 1.00 84.31 167 LYS A N 1
ATOM 1239 C CA . LYS A 1 167 ? 17.867 22.194 -19.714 1.00 84.31 167 LYS A CA 1
ATOM 1240 C C . LYS A 1 167 ? 17.284 21.030 -18.910 1.00 84.31 167 LYS A C 1
ATOM 1242 O O . LYS A 1 167 ? 17.994 20.426 -18.108 1.00 84.31 167 LYS A O 1
ATOM 1247 N N . ALA A 1 168 ? 16.020 20.709 -19.159 1.00 88.12 168 ALA A N 1
ATOM 1248 C CA . ALA A 1 168 ? 15.386 19.474 -18.708 1.00 88.12 168 ALA A CA 1
ATOM 1249 C C . ALA A 1 168 ? 15.432 18.449 -19.844 1.00 88.12 168 ALA A C 1
ATOM 1251 O O . ALA A 1 168 ? 15.097 18.782 -20.981 1.00 88.12 168 ALA A O 1
ATOM 1252 N N . GLU A 1 169 ? 15.839 17.216 -19.556 1.00 89.31 169 GLU A N 1
ATOM 1253 C CA . GLU A 1 169 ? 15.870 16.136 -20.548 1.00 89.31 169 GLU A CA 1
ATOM 1254 C C . GLU A 1 169 ? 14.782 15.112 -20.216 1.00 89.31 169 GLU A C 1
ATOM 1256 O O . GLU A 1 169 ? 14.753 14.544 -19.120 1.00 89.31 169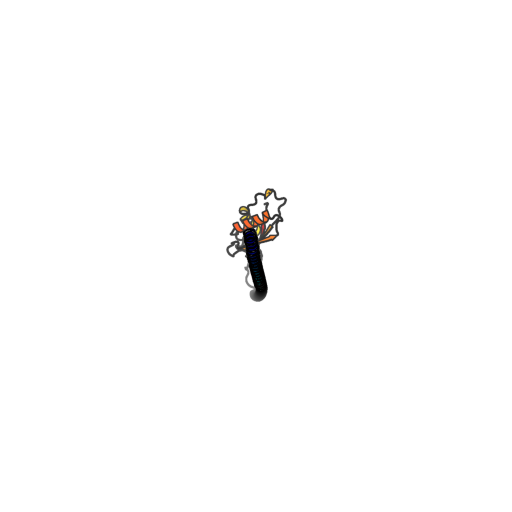 GLU A O 1
ATOM 1261 N N . PHE A 1 170 ? 13.890 14.874 -21.176 1.00 89.69 170 PHE A N 1
ATOM 1262 C CA . PHE A 1 170 ? 12.776 13.939 -21.068 1.00 89.69 170 PHE A CA 1
ATOM 1263 C C . PHE A 1 170 ? 12.934 12.816 -22.084 1.00 89.69 170 PHE A C 1
ATOM 1265 O O . PHE A 1 170 ? 13.131 13.065 -23.270 1.00 89.69 170 PHE A O 1
ATOM 1272 N N . GLU A 1 171 ? 12.799 11.576 -21.634 1.00 89.31 171 GLU A N 1
ATOM 1273 C CA . GLU A 1 171 ? 12.629 10.425 -22.510 1.00 89.31 171 GLU A CA 1
ATOM 1274 C C . GLU A 1 171 ? 11.156 10.329 -22.910 1.00 89.31 171 GLU A C 1
ATOM 1276 O O . GLU A 1 171 ? 10.271 10.160 -22.065 1.00 89.31 171 GLU A O 1
ATOM 1281 N N . VAL A 1 172 ? 10.898 10.441 -24.208 1.00 90.00 172 VAL A N 1
ATOM 1282 C CA . VAL A 1 172 ? 9.565 10.356 -24.799 1.00 90.00 172 VAL A CA 1
ATOM 1283 C C . VAL A 1 172 ? 9.479 9.076 -25.614 1.00 90.00 172 VAL A C 1
ATOM 1285 O O . VAL A 1 172 ? 10.271 8.851 -26.529 1.00 90.00 172 VAL A O 1
ATOM 1288 N N . LYS A 1 173 ? 8.496 8.240 -25.284 1.00 89.50 173 LYS A N 1
ATOM 1289 C CA . LYS A 1 173 ? 8.159 7.028 -26.029 1.00 89.50 173 LYS A CA 1
ATOM 1290 C C . LYS A 1 173 ? 7.054 7.335 -27.018 1.00 89.50 173 LYS A C 1
ATOM 1292 O O . LYS A 1 173 ? 6.000 7.838 -26.623 1.00 89.50 173 LYS A O 1
ATOM 1297 N N . LEU A 1 174 ? 7.297 7.006 -28.279 1.00 87.38 174 LEU A N 1
ATOM 1298 C CA . LEU A 1 174 ? 6.361 7.241 -29.367 1.00 87.38 174 LEU A CA 1
ATOM 1299 C C . LEU A 1 174 ? 5.823 5.930 -29.929 1.00 87.38 174 LEU A C 1
ATOM 1301 O O . LEU A 1 174 ? 6.541 4.935 -30.035 1.00 87.38 174 LEU A O 1
ATOM 1305 N N . ALA A 1 175 ? 4.562 5.960 -30.336 1.00 87.00 175 ALA A N 1
ATOM 1306 C CA . ALA A 1 175 ? 3.964 4.947 -31.182 1.00 87.00 175 ALA A CA 1
ATOM 1307 C C . ALA A 1 175 ? 4.419 5.129 -32.649 1.00 87.00 175 ALA A C 1
ATOM 1309 O O . ALA A 1 175 ? 4.905 6.202 -33.026 1.00 87.00 175 ALA A O 1
ATOM 1310 N N . PRO A 1 176 ? 4.274 4.100 -33.507 1.00 81.31 176 PRO A N 1
ATOM 1311 C CA . PRO A 1 176 ? 4.706 4.149 -34.911 1.00 81.31 176 PRO A CA 1
ATOM 1312 C C . PRO A 1 176 ? 4.027 5.235 -35.765 1.00 81.31 176 PRO A C 1
ATOM 1314 O O . PRO A 1 176 ? 4.476 5.525 -36.871 1.00 81.31 176 PRO A O 1
ATOM 1317 N N . ASP A 1 177 ? 2.940 5.828 -35.272 1.00 83.06 177 ASP A N 1
ATOM 1318 C CA . ASP A 1 177 ? 2.186 6.927 -35.878 1.00 83.06 177 ASP A CA 1
ATOM 1319 C C . ASP A 1 177 ? 2.651 8.328 -35.421 1.00 83.06 177 ASP A C 1
ATOM 1321 O O . ASP A 1 177 ? 2.247 9.330 -36.024 1.00 83.06 177 ASP A O 1
ATOM 1325 N N . GLY A 1 178 ? 3.531 8.396 -34.412 1.00 82.38 178 GLY A N 1
ATOM 1326 C CA . GLY A 1 178 ? 4.082 9.623 -33.829 1.00 82.38 178 GLY A CA 1
ATOM 1327 C C . GLY A 1 178 ? 3.374 10.074 -32.551 1.00 82.38 178 GLY A C 1
ATOM 1328 O O . GLY A 1 178 ? 3.700 11.143 -32.034 1.00 82.38 178 GLY A O 1
ATOM 1329 N N . THR A 1 179 ? 2.425 9.282 -32.050 1.00 88.38 179 THR A N 1
ATOM 1330 C CA . THR A 1 179 ? 1.673 9.564 -30.822 1.00 88.38 179 THR A CA 1
ATOM 1331 C C . THR A 1 179 ? 2.526 9.302 -29.581 1.00 88.38 179 THR A C 1
ATOM 1333 O O . THR A 1 179 ? 3.259 8.315 -29.517 1.00 88.38 179 THR A O 1
ATOM 1336 N N . ILE A 1 180 ? 2.448 10.176 -28.581 1.00 89.25 180 ILE A N 1
ATOM 1337 C CA . ILE A 1 180 ? 3.194 10.078 -27.327 1.00 89.25 180 ILE A CA 1
ATOM 1338 C C . ILE A 1 180 ? 2.526 9.042 -26.421 1.00 89.25 180 ILE A C 1
ATOM 1340 O O . ILE A 1 180 ? 1.453 9.259 -25.872 1.00 89.25 180 ILE A O 1
ATOM 1344 N N . VAL A 1 181 ? 3.202 7.913 -26.221 1.00 89.75 181 VAL A N 1
ATOM 1345 C CA . VAL A 1 181 ? 2.734 6.809 -25.367 1.00 89.75 181 VAL A CA 1
ATOM 1346 C C . VAL A 1 181 ? 3.209 6.987 -23.925 1.00 89.75 181 VAL A C 1
ATOM 1348 O O . VAL A 1 181 ? 2.560 6.539 -22.982 1.00 89.75 181 VAL A O 1
ATOM 1351 N N . GLY A 1 182 ? 4.351 7.645 -23.722 1.00 88.56 182 GLY A N 1
ATOM 1352 C CA . GLY A 1 182 ? 4.881 7.875 -22.384 1.00 88.56 182 GLY A CA 1
ATOM 1353 C C . GLY A 1 182 ? 5.956 8.947 -22.342 1.00 88.56 182 GLY A C 1
ATOM 1354 O O . GLY A 1 182 ? 6.718 9.113 -23.289 1.00 88.56 182 GLY A O 1
ATOM 1355 N N . VAL A 1 183 ? 6.024 9.647 -21.213 1.00 90.56 183 VAL A N 1
ATOM 1356 C CA . VAL A 1 183 ? 7.017 10.687 -20.924 1.00 90.56 183 VAL A CA 1
ATOM 1357 C C . VAL A 1 183 ? 7.668 10.354 -19.589 1.00 90.56 183 VAL A C 1
ATOM 1359 O O . VAL A 1 183 ? 6.970 10.008 -18.634 1.00 90.56 183 VAL A O 1
ATOM 1362 N N . LYS A 1 184 ? 8.996 10.430 -19.523 1.00 91.50 184 LYS A N 1
ATOM 1363 C CA . LYS A 1 184 ? 9.773 10.220 -18.301 1.00 91.50 184 LYS A CA 1
ATOM 1364 C C . LYS A 1 184 ? 10.860 11.282 -18.187 1.00 91.50 184 LYS A C 1
ATOM 1366 O O . LYS A 1 184 ? 11.614 11.492 -19.130 1.00 91.50 184 LYS A O 1
ATOM 1371 N N . LEU A 1 185 ? 10.984 11.909 -17.022 1.00 90.56 185 LEU A N 1
ATOM 1372 C CA . LEU A 1 185 ? 12.100 12.807 -16.732 1.00 90.56 185 LEU A CA 1
ATOM 1373 C C . LEU A 1 185 ? 13.397 11.994 -16.582 1.00 90.56 185 LEU A C 1
ATOM 1375 O O . LEU A 1 185 ? 13.475 11.085 -15.754 1.00 90.56 185 LEU A O 1
ATOM 1379 N N . VAL A 1 186 ? 14.405 12.312 -17.394 1.00 90.69 186 VAL A N 1
ATOM 1380 C CA . VAL A 1 186 ? 15.751 11.713 -17.328 1.00 90.69 186 VAL A CA 1
ATOM 1381 C C . VAL A 1 186 ? 16.690 12.624 -16.554 1.00 90.69 186 VAL A C 1
ATOM 1383 O O . VAL A 1 186 ? 17.475 12.155 -15.732 1.00 90.69 186 VAL A O 1
ATOM 1386 N N . LYS A 1 187 ? 16.586 13.934 -16.791 1.00 89.19 187 LYS A N 1
ATOM 1387 C CA . LYS A 1 187 ? 17.400 14.947 -16.127 1.00 89.19 187 LYS A CA 1
ATOM 1388 C C . LYS A 1 187 ? 16.545 16.149 -15.765 1.00 89.19 187 LYS A C 1
ATOM 1390 O O . LYS A 1 187 ? 16.011 16.809 -16.653 1.00 89.19 187 LYS A O 1
ATOM 1395 N N . SER A 1 188 ? 16.454 16.425 -14.467 1.00 88.00 188 SER A N 1
ATOM 1396 C CA . SER A 1 188 ? 15.777 17.616 -13.955 1.00 88.00 188 SER A CA 1
ATOM 1397 C C . SER A 1 188 ? 16.534 18.884 -14.347 1.00 88.00 188 SER A C 1
ATOM 1399 O O . SER A 1 188 ? 17.768 18.907 -14.340 1.00 88.00 188 SER A O 1
ATOM 1401 N N . SER A 1 189 ? 15.788 19.946 -14.650 1.00 83.38 189 SER A N 1
ATOM 1402 C CA . SER A 1 189 ? 16.337 21.297 -14.824 1.00 83.38 189 SER A CA 1
ATOM 1403 C C . SER A 1 189 ? 16.803 21.934 -13.507 1.00 83.38 189 SER A C 1
ATOM 1405 O O . SER A 1 189 ? 17.442 22.983 -13.526 1.00 83.38 189 SER A O 1
ATOM 1407 N N . GLY A 1 190 ? 16.479 21.331 -12.358 1.00 83.06 190 GLY A N 1
ATOM 1408 C CA . GLY A 1 190 ? 16.644 21.948 -11.040 1.00 83.06 190 GLY A CA 1
ATOM 1409 C C . GLY A 1 190 ? 15.480 22.864 -10.643 1.00 83.06 190 GLY A C 1
ATOM 1410 O O . GLY A 1 190 ? 15.480 23.387 -9.532 1.00 83.06 190 GLY A O 1
ATOM 1411 N N . LEU A 1 191 ? 14.477 23.030 -11.516 1.00 84.19 191 LEU A N 1
ATOM 1412 C CA . LEU A 1 191 ? 13.245 23.769 -11.247 1.00 84.19 191 LEU A CA 1
ATOM 1413 C C . LEU A 1 191 ? 12.039 22.828 -11.390 1.00 84.19 191 LEU A C 1
ATOM 1415 O O . LEU A 1 191 ? 11.592 22.576 -12.510 1.00 84.19 191 LEU A O 1
ATOM 1419 N N . PRO A 1 192 ? 11.470 22.327 -10.280 1.00 85.62 192 PRO A N 1
ATOM 1420 C CA . PRO A 1 192 ? 10.379 21.353 -10.340 1.00 85.62 192 PRO A CA 1
ATOM 1421 C C . PRO A 1 192 ? 9.137 21.907 -11.053 1.00 85.62 192 PRO A C 1
ATOM 1423 O O . PRO A 1 192 ? 8.507 21.193 -11.826 1.00 85.62 192 PRO A O 1
ATOM 1426 N N . ASN A 1 193 ? 8.839 23.200 -10.879 1.00 86.81 193 ASN A N 1
ATOM 1427 C CA . ASN A 1 193 ? 7.700 23.850 -11.533 1.00 86.81 193 ASN A CA 1
ATOM 1428 C C . ASN A 1 193 ? 7.857 23.893 -13.065 1.00 86.81 193 ASN A C 1
ATOM 1430 O O . ASN A 1 193 ? 6.872 23.763 -13.792 1.00 86.81 193 ASN A O 1
ATOM 1434 N N . TRP A 1 194 ? 9.090 24.063 -13.561 1.00 86.88 194 TRP A N 1
ATOM 1435 C CA . TRP A 1 194 ? 9.381 23.999 -14.995 1.00 86.88 194 TRP A CA 1
ATOM 1436 C C . TRP A 1 194 ? 9.289 22.563 -15.508 1.00 86.88 194 TRP A C 1
ATOM 1438 O O . TRP A 1 194 ? 8.668 22.329 -16.543 1.00 86.88 194 TRP A O 1
ATOM 1448 N N . ASP A 1 195 ? 9.862 21.602 -14.779 1.00 88.75 195 ASP A N 1
ATOM 1449 C CA . ASP A 1 195 ? 9.838 20.191 -15.171 1.00 88.75 195 ASP A CA 1
ATOM 1450 C C . ASP A 1 195 ? 8.394 19.666 -15.275 1.00 88.75 195 ASP A C 1
ATOM 1452 O O . ASP A 1 195 ? 8.044 19.008 -16.256 1.00 88.75 195 ASP A O 1
ATOM 1456 N N . GLU A 1 196 ? 7.527 20.021 -14.321 1.00 89.56 196 GLU A N 1
ATOM 1457 C CA . GLU A 1 196 ? 6.106 19.655 -14.337 1.00 89.56 196 GLU A CA 1
ATOM 1458 C C . GLU A 1 196 ? 5.347 20.326 -15.495 1.00 89.56 196 GLU A C 1
ATOM 1460 O O . GLU A 1 196 ? 4.553 19.683 -16.191 1.00 89.56 196 GLU A O 1
ATOM 1465 N N . ALA A 1 197 ? 5.602 21.614 -15.748 1.00 88.75 197 ALA A N 1
ATOM 1466 C CA . ALA A 1 197 ? 5.009 22.329 -16.876 1.00 88.75 197 ALA A CA 1
ATOM 1467 C C . ALA A 1 197 ? 5.445 21.730 -18.225 1.00 88.75 197 ALA A C 1
ATOM 1469 O O . ALA A 1 197 ? 4.622 21.575 -19.132 1.00 88.75 197 ALA A O 1
ATOM 1470 N N . ALA A 1 198 ? 6.720 21.356 -18.348 1.00 88.31 198 ALA A N 1
ATOM 1471 C CA . ALA A 1 198 ? 7.285 20.717 -19.527 1.00 88.31 198 ALA A CA 1
ATOM 1472 C C . ALA A 1 198 ? 6.704 19.311 -19.751 1.00 88.31 198 ALA A C 1
ATOM 1474 O O . ALA A 1 198 ? 6.316 18.985 -20.875 1.00 88.31 198 ALA A O 1
ATOM 1475 N N . GLU A 1 199 ? 6.552 18.504 -18.695 1.00 90.62 199 GLU A N 1
ATOM 1476 C CA . GLU A 1 199 ? 5.882 17.202 -18.781 1.00 90.62 199 GLU A CA 1
ATOM 1477 C C . GLU A 1 199 ? 4.419 17.353 -19.226 1.00 90.62 199 GLU A C 1
ATOM 1479 O O . GLU A 1 199 ? 3.956 16.644 -20.127 1.00 90.62 199 GLU A O 1
ATOM 1484 N N . ARG A 1 200 ? 3.689 18.313 -18.646 1.00 90.44 200 ARG A N 1
ATOM 1485 C CA . ARG A 1 200 ? 2.298 18.605 -19.020 1.00 90.44 200 ARG A CA 1
ATOM 1486 C C . ARG A 1 200 ? 2.190 19.050 -20.480 1.00 90.44 200 ARG A C 1
ATOM 1488 O O . ARG A 1 200 ? 1.298 18.586 -21.192 1.00 90.44 200 ARG A O 1
ATOM 1495 N N . GLY A 1 201 ? 3.105 19.899 -20.945 1.00 88.88 201 GLY A N 1
ATOM 1496 C CA . GLY A 1 201 ? 3.153 20.341 -22.340 1.00 88.88 201 GLY A CA 1
ATOM 1497 C C . GLY A 1 201 ? 3.463 19.204 -23.315 1.00 88.88 201 GLY A C 1
ATOM 1498 O O . GLY A 1 201 ? 2.833 19.118 -24.371 1.00 88.88 201 GLY A O 1
ATOM 1499 N N . LEU A 1 202 ? 4.358 18.280 -22.945 1.00 89.38 202 LEU A N 1
ATOM 1500 C CA . LEU A 1 202 ? 4.633 17.072 -23.729 1.00 89.38 202 LEU A CA 1
ATOM 1501 C C . LEU A 1 202 ? 3.378 16.209 -23.870 1.00 89.38 202 LEU A C 1
ATOM 1503 O O . LEU A 1 202 ? 3.001 15.865 -24.985 1.00 89.38 202 LEU A O 1
ATOM 1507 N N . ARG A 1 203 ? 2.673 15.933 -22.768 1.00 88.69 203 ARG A N 1
ATOM 1508 C CA . ARG A 1 203 ? 1.425 15.150 -22.792 1.00 88.69 203 ARG A CA 1
ATOM 1509 C C . ARG A 1 203 ? 0.322 15.817 -23.615 1.00 88.69 203 ARG A C 1
ATOM 1511 O O . ARG A 1 203 ? -0.409 15.130 -24.313 1.00 88.69 203 ARG A O 1
ATOM 1518 N N . LYS A 1 204 ? 0.226 17.148 -23.571 1.00 88.56 204 LYS A N 1
ATOM 1519 C CA . LYS A 1 204 ? -0.759 17.924 -24.341 1.00 88.56 204 LYS A CA 1
ATOM 1520 C C . LYS A 1 204 ? -0.463 17.966 -25.843 1.00 88.56 204 LYS A C 1
ATOM 1522 O O . LYS A 1 204 ? -1.375 18.175 -26.634 1.00 88.56 204 LYS A O 1
ATOM 1527 N N . THR A 1 205 ? 0.797 17.787 -26.234 1.00 85.75 205 THR A N 1
ATOM 1528 C CA . THR A 1 205 ? 1.195 17.828 -27.646 1.00 85.75 205 THR A CA 1
ATOM 1529 C C . THR A 1 205 ? 0.687 16.611 -28.414 1.00 85.75 205 THR A C 1
ATOM 1531 O O . THR A 1 205 ? 0.493 16.748 -29.615 1.00 85.75 205 THR A O 1
ATOM 1534 N N . ASP A 1 206 ? 0.390 15.499 -27.721 1.00 82.19 206 ASP A N 1
ATOM 1535 C CA . ASP A 1 206 ? -0.214 14.231 -28.183 1.00 82.19 206 ASP A CA 1
ATOM 1536 C C . ASP A 1 206 ? 0.527 13.560 -29.357 1.00 82.19 206 ASP A C 1
ATOM 1538 O O . ASP A 1 206 ? 1.014 12.442 -29.237 1.00 82.19 206 ASP A O 1
ATOM 1542 N N . LYS A 1 207 ? 0.743 14.274 -30.462 1.00 85.31 207 LYS A N 1
ATOM 1543 C CA . LYS A 1 207 ? 1.425 13.831 -31.673 1.00 85.31 207 LYS A CA 1
ATOM 1544 C C . LYS A 1 207 ? 2.636 14.695 -32.018 1.00 85.31 207 LYS A C 1
ATOM 1546 O O . LYS A 1 207 ? 2.531 15.909 -32.195 1.00 85.31 207 LYS A O 1
ATOM 1551 N N . LEU A 1 208 ? 3.788 14.052 -32.202 1.00 85.56 208 LEU A N 1
ATOM 1552 C CA . LEU A 1 208 ? 5.012 14.713 -32.654 1.00 85.56 208 LEU A CA 1
ATOM 1553 C C . LEU A 1 208 ? 5.146 14.708 -34.188 1.00 85.56 208 LEU A C 1
ATOM 1555 O O . LEU A 1 208 ? 4.671 13.785 -34.858 1.00 85.56 208 LEU A O 1
ATOM 1559 N N . PRO A 1 209 ? 5.797 15.737 -34.770 1.00 83.25 209 PRO A N 1
ATOM 1560 C CA . PRO A 1 209 ? 6.087 15.770 -36.199 1.00 83.25 209 PRO A CA 1
ATOM 1561 C C . PRO A 1 209 ? 7.036 14.632 -36.583 1.00 83.25 209 PRO A C 1
ATOM 1563 O O . PRO A 1 209 ? 7.833 14.185 -35.766 1.00 83.25 209 PRO A O 1
ATOM 1566 N N . ARG A 1 210 ? 6.984 14.186 -37.842 1.00 82.44 210 ARG A N 1
ATOM 1567 C CA . ARG A 1 210 ? 7.927 13.190 -38.378 1.00 82.44 210 ARG A CA 1
ATOM 1568 C C . ARG A 1 210 ? 9.294 13.823 -38.645 1.00 82.44 210 ARG A C 1
ATOM 1570 O O . ARG A 1 210 ? 9.388 15.021 -38.930 1.00 82.44 210 ARG A O 1
ATOM 1577 N N . ASP A 1 211 ? 10.351 13.017 -38.569 1.00 77.75 211 ASP A N 1
ATOM 1578 C CA . ASP A 1 211 ? 11.698 13.469 -38.924 1.00 77.75 211 ASP A CA 1
ATOM 1579 C C . ASP A 1 211 ? 11.816 13.744 -40.441 1.00 77.75 211 ASP A C 1
ATOM 1581 O O . ASP A 1 211 ? 10.936 13.366 -41.214 1.00 77.75 211 ASP A O 1
ATOM 1585 N N . ASN A 1 212 ? 12.889 14.404 -40.897 1.00 67.88 212 ASN A N 1
ATOM 1586 C CA . ASN A 1 212 ? 13.104 14.720 -42.320 1.00 67.88 212 ASN A CA 1
ATOM 1587 C C . ASN A 1 212 ? 13.139 13.474 -43.218 1.00 67.88 212 ASN A C 1
ATOM 1589 O O . ASN A 1 212 ? 12.720 13.543 -44.367 1.00 67.88 212 ASN A O 1
ATOM 1593 N N . ASP A 1 213 ? 13.583 12.332 -42.689 1.00 65.88 213 ASP A N 1
ATOM 1594 C CA . ASP A 1 213 ? 13.552 11.042 -43.390 1.00 65.88 213 ASP A CA 1
ATOM 1595 C C . ASP A 1 213 ? 12.188 10.320 -43.278 1.00 65.88 213 ASP A C 1
ATOM 1597 O O . ASP A 1 213 ? 12.069 9.153 -43.650 1.00 65.88 213 ASP A O 1
ATOM 1601 N N . GLY A 1 214 ? 11.154 10.969 -42.726 1.00 68.25 214 GLY A N 1
ATOM 1602 C CA . GLY A 1 214 ? 9.805 10.412 -42.546 1.00 68.25 214 GLY A CA 1
ATOM 1603 C C . GLY A 1 214 ? 9.689 9.345 -41.451 1.00 68.25 214 GLY A C 1
ATOM 1604 O O . GLY A 1 214 ? 8.606 8.798 -41.240 1.00 68.25 214 GLY A O 1
ATOM 1605 N N . ARG A 1 215 ? 10.789 9.053 -40.750 1.00 74.44 215 ARG A N 1
ATOM 1606 C CA . ARG A 1 215 ? 10.882 8.041 -39.691 1.00 74.44 215 ARG A CA 1
ATOM 1607 C C . ARG A 1 215 ? 10.422 8.596 -38.345 1.00 74.44 215 ARG A C 1
ATOM 1609 O O . ARG A 1 215 ? 10.550 9.788 -38.067 1.00 74.44 215 ARG A O 1
ATOM 1616 N N . ILE A 1 216 ? 9.915 7.695 -37.509 1.00 77.56 216 ILE A N 1
ATOM 1617 C CA . ILE A 1 216 ? 9.567 7.942 -36.110 1.00 77.56 216 ILE A CA 1
ATOM 1618 C C . ILE A 1 216 ? 10.397 6.982 -35.262 1.00 77.56 216 ILE A C 1
ATOM 1620 O O . ILE A 1 216 ? 10.452 5.785 -35.545 1.00 77.56 216 ILE A O 1
ATOM 1624 N N . PHE A 1 217 ? 11.059 7.515 -34.238 1.00 79.44 217 PHE A N 1
ATOM 1625 C CA . PHE A 1 217 ? 11.863 6.724 -33.313 1.00 79.44 217 PHE A CA 1
ATOM 1626 C C . PHE A 1 217 ? 11.007 6.311 -32.107 1.00 79.44 217 PHE A C 1
ATOM 1628 O O . PHE A 1 217 ? 10.317 7.165 -31.552 1.00 79.44 217 PHE A O 1
ATOM 1635 N N . PRO A 1 218 ? 11.046 5.035 -31.677 1.00 80.12 218 PRO A N 1
ATOM 1636 C CA . PRO A 1 218 ? 10.186 4.529 -30.602 1.00 80.12 218 PRO A CA 1
ATOM 1637 C C . PRO A 1 218 ? 10.524 5.112 -29.220 1.00 80.12 218 PRO A C 1
ATOM 1639 O O . PRO A 1 218 ? 9.660 5.164 -28.348 1.00 80.12 218 PRO A O 1
ATOM 1642 N N . SER A 1 219 ? 11.763 5.564 -29.014 1.00 82.81 219 SER A N 1
ATOM 1643 C CA . SER A 1 219 ? 12.174 6.354 -27.850 1.00 82.81 219 SER A CA 1
ATOM 1644 C C . SER A 1 219 ? 13.135 7.448 -28.301 1.00 82.81 219 SER A C 1
ATOM 1646 O O . SER A 1 219 ? 13.996 7.207 -29.151 1.00 82.81 219 SER A O 1
ATOM 1648 N N . LEU A 1 220 ? 12.976 8.650 -27.753 1.00 84.94 220 LEU A N 1
ATOM 1649 C CA . LEU A 1 220 ? 13.843 9.792 -28.022 1.00 84.94 220 LEU A CA 1
ATOM 1650 C C . LEU A 1 220 ? 14.008 10.652 -26.767 1.00 84.94 220 LEU A C 1
ATOM 1652 O O . LEU A 1 220 ? 13.085 10.787 -25.966 1.00 84.94 220 LEU A O 1
ATOM 1656 N N . VAL A 1 221 ? 15.182 11.260 -26.613 1.00 87.38 221 VAL A N 1
ATOM 1657 C CA . VAL A 1 221 ? 15.453 12.208 -25.527 1.00 87.38 221 VAL A CA 1
ATOM 1658 C C . VAL A 1 221 ? 15.235 13.628 -26.049 1.00 87.38 221 VAL A C 1
ATOM 1660 O O . VAL A 1 221 ? 15.938 14.071 -26.956 1.00 87.38 221 VAL A O 1
ATOM 1663 N N . VAL A 1 222 ? 14.250 14.337 -25.495 1.00 86.56 222 VAL A N 1
ATOM 1664 C CA . VAL A 1 222 ? 13.967 15.749 -25.789 1.00 86.56 222 VAL A CA 1
ATOM 1665 C C . VAL A 1 222 ? 14.589 16.616 -24.710 1.00 86.56 222 VAL A C 1
ATOM 1667 O O . VAL A 1 222 ? 14.274 16.453 -23.533 1.00 86.56 222 VAL A O 1
ATOM 1670 N N . ALA A 1 223 ? 15.413 17.581 -25.110 1.00 87.25 223 ALA A N 1
ATOM 1671 C CA . ALA A 1 223 ? 15.842 18.657 -24.229 1.00 87.25 223 ALA A CA 1
ATOM 1672 C C . ALA A 1 223 ? 14.880 19.849 -24.360 1.00 87.25 223 ALA A C 1
ATOM 1674 O O . ALA A 1 223 ? 14.699 20.387 -25.454 1.00 87.25 223 ALA A O 1
ATOM 1675 N N . LEU A 1 224 ? 14.271 20.263 -23.249 1.00 86.06 224 LEU A N 1
ATOM 1676 C CA . LEU A 1 224 ? 13.413 21.442 -23.156 1.00 86.06 224 LEU A CA 1
ATOM 1677 C C . LEU A 1 224 ? 14.059 22.494 -22.256 1.00 86.06 224 LEU A C 1
ATOM 1679 O O . LEU A 1 224 ? 14.714 22.181 -21.263 1.00 86.06 224 LEU A O 1
ATOM 1683 N N . GLN A 1 225 ? 13.860 23.751 -22.629 1.00 86.25 225 GLN A N 1
ATOM 1684 C CA . GLN A 1 225 ? 14.461 24.920 -22.004 1.00 86.25 225 GLN A CA 1
ATOM 1685 C C . GLN A 1 225 ? 13.389 25.999 -21.805 1.00 86.25 225 GLN A C 1
ATOM 1687 O O . GLN A 1 225 ? 12.582 26.189 -22.724 1.00 86.25 225 GLN A O 1
ATOM 1692 N N . PRO A 1 226 ? 13.360 26.682 -20.643 1.00 80.94 226 PRO A N 1
ATOM 1693 C CA . PRO A 1 226 ? 12.369 27.716 -20.343 1.00 80.94 226 PRO A CA 1
ATOM 1694 C C . PRO A 1 226 ? 12.502 28.947 -21.236 1.00 80.94 226 PRO A C 1
ATOM 1696 O O . PRO A 1 226 ? 11.497 29.573 -21.562 1.00 80.94 226 PRO A O 1
ATOM 1699 N N . LYS A 1 227 ? 13.724 29.267 -21.680 1.00 71.06 227 LYS A N 1
ATOM 1700 C CA . LYS A 1 227 ? 14.013 30.408 -22.557 1.00 71.06 227 LYS A CA 1
ATOM 1701 C C . LYS A 1 227 ? 14.373 29.931 -23.970 1.00 71.06 227 LYS A C 1
ATOM 1703 O O . LYS A 1 227 ? 14.919 28.836 -24.137 1.00 71.06 227 LYS A O 1
ATOM 1708 N N . ARG A 1 228 ? 14.008 30.733 -24.978 1.00 63.59 228 ARG A N 1
ATOM 1709 C CA . ARG A 1 228 ? 14.337 30.494 -26.396 1.00 63.59 228 ARG A CA 1
ATOM 1710 C C . ARG A 1 228 ? 15.823 30.662 -26.679 1.00 63.59 228 ARG A C 1
ATOM 1712 O O . ARG A 1 228 ? 16.444 31.532 -26.036 1.00 63.59 228 ARG A O 1
#

pLDDT: mean 84.44, std 12.59, range [40.0, 96.06]

Secondary structure (DSSP, 8-state):
-HHHHHHHHHHHHHHHHHHHHHHHHHHHHHHHHHHHHHHHHHHHHHHHHHHHHHHHHHHHHHHHHHHHHHHHHHHHHHHHHHHHHHHHHHHHHHHHHHHHHHHHHHHHHHHHHHHHHHHHT----------TT--SS--TTHHHHHHHHHGGG---TTGGG-SS-PPEEEEEEE-TTSBEEEEEEEE--S-HHHHHHHHHHHHHH-BPPPPTTS---SEEEEEE-S--

Solvent-accessible surface area (backbone atoms only — not comparable to full-atom values): 12873 Å² total; per-residue (Å²): 112,72,68,60,52,54,50,52,52,54,48,49,55,51,49,51,53,50,52,51,51,52,49,51,53,54,49,51,53,52,51,51,51,52,49,51,53,53,49,50,54,52,49,51,53,50,51,52,50,51,50,51,51,50,52,52,49,52,53,50,50,52,52,50,53,52,50,52,52,52,50,52,52,51,51,54,51,52,51,53,52,51,51,52,51,48,53,50,51,53,50,51,51,52,53,52,52,52,52,52,51,52,53,50,54,52,51,53,51,53,53,50,52,52,50,52,54,52,51,75,74,50,89,79,77,90,85,78,90,70,82,83,78,72,68,96,59,80,56,89,63,38,54,57,53,46,41,62,64,25,51,87,50,37,71,60,92,61,40,84,75,46,90,72,68,51,58,26,32,30,41,36,28,30,43,94,88,27,35,62,75,44,78,42,85,74,38,77,40,84,43,69,71,55,51,52,24,47,53,50,4,50,63,69,40,44,58,52,81,67,35,97,87,69,51,69,64,58,62,46,73,39,67,45,54,70,57,135